Protein AF-0000000074055725 (afdb_homodimer)

Secondary structure (DSSP, 8-state):
-EEEEEE--SSSEEEE-HHHHHHHHHHHHHHH---SEEEEEE---SSEEEEEEE-S-HHHHHHHHHHHHHHS-SSSS---TTS-HHHHHHHHHH-SEEEEEEETTEE---TTEEEEEEESS-S-EEEEEEEEEEPP---------/-EEEEEE--SSSEEEE-HHHHHHHHHHHHHHH---SEEEEEE---SSEEEEEEE-S-HHHHHHHHHHHHHHS-SSSS---TTS-HHHHHHHHHH-SEEEEEEETTEE---TTEEEEEEESS-S-EEEEEEEEEE-----------

Solvent-accessible surface area (backbone atoms only — not comparable to full-atom values): 15472 Å² total; per-residue (Å²): 123,47,79,50,77,45,78,50,85,34,40,66,37,75,43,78,44,44,66,63,50,48,52,51,38,44,50,36,23,74,74,69,61,48,34,42,27,31,43,38,36,36,34,49,49,38,33,28,15,30,50,75,43,74,58,80,52,71,63,57,51,53,52,50,53,52,49,50,44,65,73,43,34,77,71,69,88,62,69,39,83,87,61,51,53,26,14,37,46,50,11,37,63,50,21,41,48,48,80,39,43,29,53,84,26,34,76,65,67,59,93,49,49,32,38,27,42,36,37,40,66,34,55,43,82,44,63,37,37,35,38,55,31,73,44,78,75,75,72,70,70,73,74,72,130,124,46,77,50,75,45,78,50,86,35,39,67,38,75,43,76,45,43,68,61,52,48,50,50,38,43,52,38,22,73,74,69,63,48,31,42,27,33,43,38,39,38,35,88,51,68,33,28,15,29,47,62,30,65,57,80,50,70,39,48,52,52,28,45,52,51,49,50,44,66,76,42,35,77,72,68,102,66,80,63,84,88,61,52,59,25,14,36,52,52,12,64,55,43,21,42,54,49,67,41,46,29,52,86,25,33,74,62,68,25,95,48,46,34,39,27,43,38,37,38,67,34,55,41,80,45,62,36,38,36,40,83,42,68,26,66,70,80,72,70,71,73,77,74,131

Nearest PDB structures (foldseek):
  1vmh-assembly1_A  TM=9.437E-01  e=1.991E-17  Clostridium acetobutylicum
  2cu5-assembly1_C  TM=9.572E-01  e=9.026E-16  Thermus thermophilus HB8
  1ve0-assembly1_A  TM=9.337E-01  e=2.502E-14  Sulfurisphaera tokodaii
  2p6c-assembly1_A  TM=8.824E-01  e=2.756E-13  Aquifex aeolicus VF5
  1vmj-assembly1_A  TM=8.597E-01  e=2.026E-13  Thermotoga maritima MSB8

Structure (mmCIF, N/CA/C/O backbone):
data_AF-0000000074055725-model_v1
#
loop_
_entity.id
_entity.type
_entity.pdbx_description
1 polymer 'Secondary thiamine-phosphate synthase enzyme'
#
loop_
_atom_site.group_PDB
_atom_site.id
_atom_site.type_symbol
_atom_site.label_atom_id
_atom_site.label_alt_id
_atom_site.label_comp_id
_atom_site.label_asym_id
_atom_site.label_entity_id
_atom_site.label_seq_id
_atom_site.pdbx_PDB_ins_code
_atom_site.Cartn_x
_atom_site.Cartn_y
_atom_site.Cartn_z
_atom_site.occupancy
_atom_site.B_iso_or_equiv
_atom_site.auth_seq_id
_atom_site.auth_comp_id
_atom_site.auth_asym_id
_atom_site.auth_atom_id
_atom_site.pdbx_PDB_model_num
ATOM 1 N N . MET A 1 1 ? -0.745 18.391 0.308 1 90.12 1 MET A N 1
ATOM 2 C CA . MET A 1 1 ? 0.073 17.203 0.073 1 90.12 1 MET A CA 1
ATOM 3 C C . MET A 1 1 ? 1.533 17.594 -0.149 1 90.12 1 MET A C 1
ATOM 5 O O . MET A 1 1 ? 1.825 18.594 -0.79 1 90.12 1 MET A O 1
ATOM 9 N N . TYR A 1 2 ? 2.471 16.875 0.403 1 94 2 TYR A N 1
ATOM 10 C CA . TYR A 1 2 ? 3.91 17.094 0.312 1 94 2 TYR A CA 1
ATOM 11 C C . TYR A 1 2 ? 4.59 15.969 -0.455 1 94 2 TYR A C 1
ATOM 13 O O . TYR A 1 2 ? 4.027 14.875 -0.594 1 94 2 TYR A O 1
ATOM 21 N N . LYS A 1 3 ? 5.773 16.344 -1.027 1 97.25 3 LYS A N 1
ATOM 22 C CA . LYS A 1 3 ? 6.5 15.367 -1.823 1 97.25 3 LYS A CA 1
ATOM 23 C C . LYS A 1 3 ? 7.973 15.32 -1.427 1 97.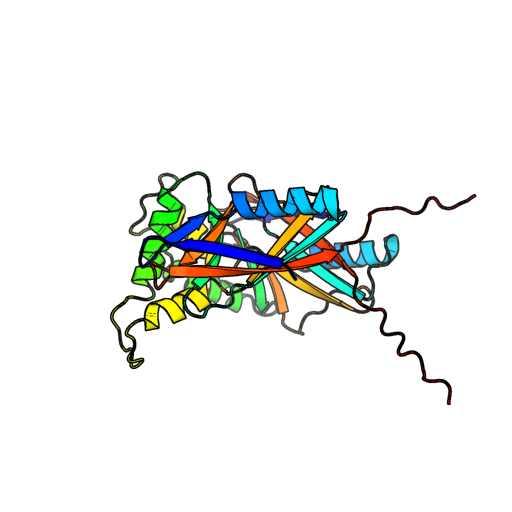25 3 LYS A C 1
ATOM 25 O O . LYS A 1 3 ? 8.602 16.359 -1.231 1 97.25 3 LYS A O 1
ATOM 30 N N . LEU A 1 4 ? 8.453 14.109 -1.236 1 98.12 4 LEU A N 1
ATOM 31 C CA . LEU A 1 4 ? 9.883 13.867 -1.072 1 98.12 4 LEU A CA 1
ATOM 32 C C . LEU A 1 4 ? 10.43 13.047 -2.23 1 98.12 4 LEU A C 1
ATOM 34 O O . LEU A 1 4 ? 9.711 12.234 -2.814 1 98.12 4 LEU A O 1
ATOM 38 N N . GLU A 1 5 ? 11.711 13.281 -2.557 1 98.5 5 GLU A N 1
ATOM 39 C CA . GLU A 1 5 ? 12.398 12.531 -3.607 1 98.5 5 GLU A CA 1
ATOM 40 C C . GLU A 1 5 ? 13.594 11.773 -3.049 1 98.5 5 GLU A C 1
ATOM 42 O O . GLU A 1 5 ? 14.32 12.281 -2.195 1 98.5 5 GLU A O 1
ATOM 47 N N . PHE A 1 6 ? 13.711 10.57 -3.609 1 98.25 6 PHE A N 1
ATOM 48 C CA . PHE A 1 6 ? 14.812 9.719 -3.182 1 98.25 6 PHE A CA 1
ATOM 49 C C . PHE A 1 6 ? 15.5 9.078 -4.383 1 98.25 6 PHE A C 1
ATOM 51 O O . PHE A 1 6 ? 14.852 8.789 -5.391 1 98.25 6 PHE A O 1
ATOM 58 N N . THR A 1 7 ? 16.766 8.859 -4.203 1 98.19 7 THR A N 1
ATOM 59 C CA . THR A 1 7 ? 17.516 8.055 -5.16 1 98.19 7 THR A CA 1
ATOM 60 C C . THR A 1 7 ? 17.875 6.699 -4.559 1 98.19 7 THR A C 1
ATOM 62 O O . THR A 1 7 ? 18.328 6.625 -3.414 1 98.19 7 THR A O 1
ATOM 65 N N . THR A 1 8 ? 17.578 5.652 -5.312 1 98.06 8 THR A N 1
ATOM 66 C CA . THR A 1 8 ? 18.031 4.324 -4.914 1 98.06 8 THR A CA 1
ATOM 67 C C . THR A 1 8 ? 19.234 3.896 -5.742 1 98.06 8 THR A C 1
ATOM 69 O O . THR A 1 8 ? 19.484 4.453 -6.812 1 98.06 8 THR A O 1
ATOM 72 N N . ASN A 1 9 ? 19.953 2.846 -5.199 1 97.69 9 ASN A N 1
ATOM 73 C CA . ASN A 1 9 ? 21.266 2.615 -5.773 1 97.69 9 ASN A CA 1
ATOM 74 C C . ASN A 1 9 ? 21.438 1.164 -6.211 1 97.69 9 ASN A C 1
ATOM 76 O O . ASN A 1 9 ? 22.484 0.796 -6.75 1 97.69 9 ASN A O 1
ATOM 80 N N . ALA A 1 10 ? 20.531 0.311 -5.996 1 97.69 10 ALA A N 1
ATOM 81 C CA . ALA A 1 10 ? 20.578 -1.104 -6.352 1 97.69 10 ALA A CA 1
ATOM 82 C C . ALA A 1 10 ? 19.219 -1.591 -6.852 1 97.69 10 ALA A C 1
ATOM 84 O O . ALA A 1 10 ? 18.203 -0.933 -6.637 1 97.69 10 ALA A O 1
ATOM 85 N N . ARG A 1 11 ? 19.266 -2.658 -7.566 1 97.38 11 ARG A N 1
ATOM 86 C CA . ARG A 1 11 ? 18.016 -3.217 -8.078 1 97.38 11 ARG A CA 1
ATOM 87 C C . ARG A 1 11 ? 17.016 -3.424 -6.949 1 97.38 11 ARG A C 1
ATOM 89 O O . ARG A 1 11 ? 15.859 -2.992 -7.051 1 97.38 11 ARG A O 1
ATOM 96 N N . CYS A 1 12 ? 17.516 -4.125 -5.922 1 98.06 12 CYS A N 1
ATOM 97 C CA . CYS A 1 12 ? 16.734 -4.273 -4.695 1 98.06 12 CYS A CA 1
ATOM 98 C C . CYS A 1 12 ? 17.422 -3.584 -3.527 1 98.06 12 CYS A C 1
ATOM 100 O O . CYS A 1 12 ? 18.609 -3.816 -3.275 1 98.06 12 CYS A O 1
ATOM 102 N N . GLU A 1 13 ? 16.656 -2.74 -2.865 1 98.12 13 GLU A N 1
ATOM 103 C CA . GLU A 1 13 ? 17.234 -1.941 -1.786 1 98.12 13 GLU A CA 1
ATOM 104 C C . GLU A 1 13 ? 16.172 -1.573 -0.75 1 98.12 13 GLU A C 1
ATOM 106 O O . GLU A 1 13 ? 15.031 -1.258 -1.104 1 98.12 13 GLU A O 1
ATOM 111 N N . MET A 1 14 ? 16.531 -1.655 0.516 1 98.25 14 MET A N 1
ATOM 112 C CA . MET A 1 14 ? 15.766 -1.016 1.585 1 98.25 14 MET A CA 1
ATOM 113 C C . MET A 1 14 ? 16.453 0.266 2.049 1 98.25 14 MET A C 1
ATOM 115 O O . MET A 1 14 ? 17.359 0.224 2.877 1 98.25 14 MET A O 1
ATOM 119 N N . ARG A 1 15 ? 15.945 1.328 1.521 1 98.19 15 ARG A N 1
ATOM 120 C CA . ARG A 1 15 ? 16.547 2.623 1.826 1 98.19 15 ARG A CA 1
ATOM 121 C C . ARG A 1 15 ? 15.906 3.244 3.064 1 98.19 15 ARG A C 1
ATOM 123 O O . ARG A 1 15 ? 14.703 3.508 3.082 1 98.19 15 ARG A O 1
ATOM 130 N N . ASP A 1 16 ? 16.719 3.535 4.031 1 98.31 16 ASP A N 1
ATOM 131 C CA . ASP A 1 16 ? 16.234 4.23 5.223 1 98.31 16 ASP A CA 1
ATOM 132 C C . ASP A 1 16 ? 15.898 5.684 4.906 1 98.31 16 ASP A C 1
ATOM 134 O O . ASP A 1 16 ? 16.781 6.465 4.539 1 98.31 16 ASP A O 1
ATOM 138 N N . ILE A 1 17 ? 14.656 5.996 5.086 1 98.56 17 ILE A N 1
ATOM 139 C CA . ILE A 1 17 ? 14.242 7.352 4.746 1 98.56 17 ILE A CA 1
ATOM 140 C C . ILE A 1 17 ? 13.805 8.086 6.012 1 98.56 17 ILE A C 1
ATOM 142 O O . ILE A 1 17 ? 13.18 9.148 5.938 1 98.56 17 ILE A O 1
ATOM 146 N N . THR A 1 18 ? 14.086 7.602 7.148 1 98.56 18 THR A N 1
ATOM 147 C CA . THR A 1 18 ? 13.688 8.141 8.445 1 98.56 18 THR A CA 1
ATOM 148 C C . THR A 1 18 ? 14.211 9.562 8.625 1 98.56 18 THR A C 1
ATOM 150 O O . THR A 1 18 ? 13.477 10.453 9.039 1 98.56 18 THR A O 1
ATOM 153 N N . PRO A 1 19 ? 15.477 9.766 8.289 1 98.25 19 PRO A N 1
ATOM 154 C CA . PRO A 1 19 ? 15.992 11.117 8.523 1 98.25 19 PRO A CA 1
ATOM 155 C C . PRO A 1 19 ? 15.25 12.18 7.727 1 98.25 19 PRO A C 1
ATOM 157 O O . PRO A 1 19 ? 14.961 13.258 8.25 1 98.25 19 PRO A O 1
ATOM 160 N N . GLU A 1 20 ? 14.969 11.891 6.469 1 98.5 20 GLU A N 1
ATOM 161 C CA . GLU A 1 20 ? 14.258 12.852 5.633 1 98.5 20 GLU A CA 1
ATOM 162 C C . GLU A 1 20 ? 12.852 13.109 6.168 1 98.5 20 GLU A C 1
ATOM 164 O O . GLU A 1 20 ? 12.375 14.25 6.148 1 98.5 20 GLU A O 1
ATOM 169 N N . LEU A 1 21 ? 12.203 12.062 6.656 1 98.62 21 LEU A N 1
ATOM 170 C CA . LEU A 1 21 ? 10.859 12.195 7.211 1 98.62 21 LEU A CA 1
ATOM 171 C C . LEU A 1 21 ? 10.875 13.031 8.484 1 98.62 21 LEU A C 1
ATOM 173 O O . LEU A 1 21 ? 10.023 13.906 8.672 1 98.62 21 LEU A O 1
ATOM 177 N N . ARG A 1 22 ? 11.812 12.781 9.312 1 98.38 22 ARG A N 1
ATOM 178 C CA . ARG A 1 22 ? 11.922 13.531 10.555 1 98.38 22 ARG A CA 1
ATOM 179 C C . ARG A 1 22 ? 12.227 15 10.281 1 98.38 22 ARG A C 1
ATOM 181 O O . ARG A 1 22 ? 11.703 15.891 10.961 1 98.3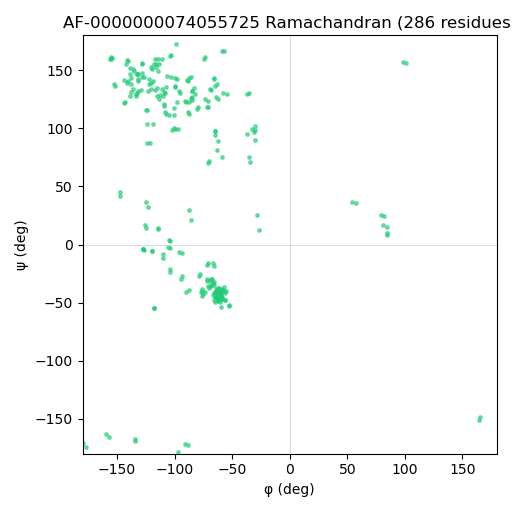8 22 ARG A O 1
ATOM 188 N N . ALA A 1 23 ? 13.102 15.211 9.328 1 98.31 23 ALA A N 1
ATOM 189 C CA . ALA A 1 23 ? 13.43 16.578 8.961 1 98.31 23 ALA A CA 1
ATOM 190 C C . ALA A 1 23 ? 12.195 17.328 8.477 1 98.31 23 ALA A C 1
ATOM 192 O O . ALA A 1 23 ? 11.953 18.469 8.883 1 98.31 23 ALA A O 1
ATOM 193 N N . LEU A 1 24 ? 11.445 16.688 7.645 1 97.81 24 LEU A N 1
ATOM 194 C CA . LEU A 1 24 ? 10.219 17.297 7.156 1 97.81 24 LEU A CA 1
ATOM 195 C C . LEU A 1 24 ? 9.242 17.562 8.305 1 97.81 24 LEU A C 1
ATOM 197 O O . LEU A 1 24 ? 8.68 18.656 8.406 1 97.81 24 LEU A O 1
ATOM 201 N N . ALA A 1 25 ? 9.07 16.594 9.133 1 96.81 25 ALA A N 1
ATOM 202 C CA . ALA A 1 25 ? 8.148 16.719 10.258 1 96.81 25 ALA A CA 1
ATOM 203 C C . ALA A 1 25 ? 8.547 17.875 11.172 1 96.81 25 ALA A C 1
ATOM 205 O O . ALA A 1 25 ? 7.695 18.656 11.586 1 96.81 25 ALA A O 1
ATOM 206 N N . GLY A 1 26 ? 9.789 17.953 11.461 1 97.31 26 GLY A N 1
ATOM 207 C CA . GLY A 1 26 ? 10.273 19.031 12.297 1 97.31 26 GLY A CA 1
ATOM 208 C C . GLY A 1 26 ? 10.023 20.406 11.703 1 97.31 26 GLY A C 1
ATOM 209 O O . GLY A 1 26 ? 9.578 21.328 12.398 1 97.31 26 GLY A O 1
ATOM 210 N N . ARG A 1 27 ? 10.336 20.516 10.461 1 97.69 27 ARG A N 1
ATOM 211 C CA . ARG A 1 27 ? 10.109 21.781 9.773 1 97.69 27 ARG A CA 1
ATOM 212 C C . ARG A 1 27 ? 8.633 22.156 9.789 1 97.69 27 ARG A C 1
ATOM 214 O O . ARG A 1 27 ? 8.289 23.312 10.062 1 97.69 27 ARG A O 1
ATOM 221 N N . MET A 1 28 ? 7.785 21.203 9.531 1 96.19 28 MET A N 1
ATOM 222 C CA . MET A 1 28 ? 6.352 21.469 9.453 1 96.19 28 MET A CA 1
ATOM 223 C C . MET A 1 28 ? 5.766 21.734 10.836 1 96.19 28 MET A C 1
ATOM 225 O O . MET A 1 28 ? 4.816 22.5 10.977 1 96.19 28 MET A O 1
ATOM 229 N N . ALA A 1 29 ? 6.355 21.094 11.82 1 95.44 29 ALA A N 1
ATOM 230 C CA . ALA A 1 29 ? 5.945 21.406 13.188 1 95.44 29 ALA A CA 1
ATOM 231 C C . ALA A 1 29 ? 6.172 22.875 13.5 1 95.44 29 ALA A C 1
ATOM 233 O O . ALA A 1 29 ? 5.316 23.531 14.109 1 95.44 29 ALA A O 1
ATOM 234 N N . ARG A 1 30 ? 7.254 23.359 13.078 1 96.38 30 ARG A N 1
ATOM 235 C CA . ARG A 1 30 ? 7.617 24.734 13.359 1 96.38 30 ARG A CA 1
ATOM 236 C C . ARG A 1 30 ? 6.828 25.703 12.477 1 96.38 30 ARG A C 1
ATOM 238 O O . ARG A 1 30 ? 6.328 26.719 12.961 1 96.38 30 ARG A O 1
ATOM 245 N N . GLU A 1 31 ? 6.668 25.312 11.242 1 95.69 31 GLU A N 1
ATOM 246 C CA . GLU A 1 31 ? 6.152 26.266 10.258 1 95.69 31 GLU A CA 1
ATOM 247 C C . GLU A 1 31 ? 4.633 26.156 10.133 1 95.69 31 GLU A C 1
ATOM 249 O O . GLU A 1 31 ? 3.965 27.141 9.797 1 95.69 31 GLU A O 1
ATOM 254 N N . ARG A 1 32 ? 4.137 24.984 10.422 1 93.94 32 ARG A N 1
ATOM 255 C CA . ARG A 1 32 ? 2.727 24.766 10.109 1 93.94 32 ARG A CA 1
ATOM 256 C C . ARG A 1 32 ? 1.972 24.25 11.328 1 93.94 32 ARG A C 1
ATOM 258 O O . ARG A 1 32 ? 0.772 23.969 11.25 1 93.94 32 ARG A O 1
ATOM 265 N N . GLY A 1 33 ? 2.621 24 12.414 1 93.12 33 GLY A N 1
ATOM 266 C CA . GLY A 1 33 ? 1.962 23.609 13.656 1 93.12 33 GLY A CA 1
ATOM 267 C C . GLY A 1 33 ? 1.563 22.141 13.68 1 93.12 33 GLY A C 1
ATOM 268 O O . GLY A 1 33 ? 0.583 21.766 14.328 1 93.12 33 GLY A O 1
ATOM 269 N N . TRP A 1 34 ? 2.303 21.25 12.867 1 94 34 TRP A N 1
ATOM 270 C CA . TRP A 1 34 ? 2.074 19.812 12.945 1 94 34 TRP A CA 1
ATOM 271 C C . TRP A 1 34 ? 2.467 19.266 14.312 1 94 34 TRP A C 1
ATOM 273 O O . TRP A 1 34 ? 3.627 18.922 14.539 1 94 34 TRP A O 1
ATOM 283 N N . ARG A 1 35 ? 1.467 19.094 15.227 1 93.62 35 ARG A N 1
ATOM 284 C CA . ARG A 1 35 ? 1.84 18.734 16.594 1 93.62 35 ARG A CA 1
ATOM 285 C C . ARG A 1 35 ? 1.264 17.375 16.969 1 93.62 35 ARG A C 1
ATOM 287 O O . ARG A 1 35 ? 1.981 16.5 17.469 1 93.62 35 ARG A O 1
ATOM 294 N N . GLN A 1 36 ? -0.09 17.219 16.812 1 95.25 36 GLN A N 1
ATOM 295 C CA . GLN A 1 36 ? -0.807 15.992 17.141 1 95.25 36 GLN A CA 1
ATOM 296 C C . GLN A 1 36 ? -1.596 15.484 15.938 1 95.25 36 GLN A C 1
ATOM 298 O O . GLN A 1 36 ? -2.498 16.156 15.445 1 95.25 36 GLN A O 1
ATOM 303 N N . GLY A 1 37 ? -1.218 14.32 15.453 1 96.25 37 GLY A N 1
ATOM 304 C CA . GLY A 1 37 ? -1.891 13.773 14.289 1 96.25 37 GLY A CA 1
ATOM 305 C C . GLY A 1 37 ? -1.118 12.641 13.633 1 96.25 37 GLY A C 1
ATOM 306 O O . GLY A 1 37 ? -0.486 11.836 14.32 1 96.25 37 GLY A O 1
ATOM 307 N N . ALA A 1 38 ? -1.334 12.547 12.383 1 97.06 38 ALA A N 1
ATOM 308 C CA . ALA A 1 38 ? -0.682 11.469 11.648 1 97.06 38 ALA A CA 1
ATOM 309 C C . ALA A 1 38 ? -0.143 11.961 10.305 1 97.06 38 ALA A C 1
ATOM 311 O O . ALA A 1 38 ? -0.692 12.898 9.719 1 97.06 38 ALA A O 1
ATOM 312 N N . LEU A 1 39 ? 0.944 11.414 10.016 1 96.81 39 LEU A N 1
ATOM 313 C CA . LEU A 1 39 ? 1.521 11.602 8.688 1 96.81 39 LEU A CA 1
ATOM 314 C C . LEU A 1 39 ? 1.248 10.398 7.797 1 96.81 39 LEU A C 1
ATOM 316 O O . LEU A 1 39 ? 1.778 9.312 8.039 1 96.81 39 LEU A O 1
ATOM 320 N N . ALA A 1 40 ? 0.407 10.57 6.758 1 97.69 40 ALA A N 1
ATOM 321 C CA . ALA A 1 40 ? 0.115 9.523 5.785 1 97.69 40 ALA A CA 1
ATOM 322 C C . ALA A 1 40 ? 1.129 9.539 4.645 1 97.69 40 ALA A C 1
ATOM 324 O O . ALA A 1 40 ? 1.327 10.562 3.992 1 97.69 40 ALA A O 1
ATOM 325 N N . LEU A 1 41 ? 1.772 8.422 4.48 1 98.25 41 LEU A N 1
ATOM 326 C CA . LEU A 1 41 ? 2.717 8.25 3.383 1 98.25 41 LEU A CA 1
ATOM 327 C C . LEU A 1 41 ? 2.104 7.406 2.268 1 98.25 41 LEU A C 1
ATOM 329 O O . LEU A 1 41 ? 1.388 6.441 2.537 1 98.25 41 LEU A O 1
ATOM 333 N N . PHE A 1 42 ? 2.441 7.738 1.009 1 98.56 42 PHE A N 1
ATOM 334 C CA . PHE A 1 42 ? 1.986 6.965 -0.141 1 98.56 42 PHE A CA 1
ATOM 335 C C . PHE A 1 42 ? 3.07 6.895 -1.21 1 98.56 42 PHE A C 1
ATOM 337 O O . PHE A 1 42 ? 3.555 7.926 -1.68 1 98.56 42 PHE A O 1
ATOM 344 N N . CYS A 1 43 ? 3.436 5.711 -1.549 1 98.5 43 CYS A N 1
ATOM 345 C CA . CYS A 1 43 ? 4.383 5.457 -2.629 1 98.5 43 CYS A CA 1
ATOM 346 C C . CYS A 1 43 ? 3.664 5.336 -3.967 1 98.5 43 CYS A C 1
ATOM 348 O O . CYS A 1 43 ? 2.955 4.359 -4.211 1 98.5 43 CYS A O 1
ATOM 350 N N . PRO A 1 44 ? 3.914 6.285 -4.863 1 98.25 44 PRO A N 1
ATOM 351 C CA . PRO A 1 44 ? 3.148 6.309 -6.113 1 98.25 44 PRO A CA 1
ATOM 352 C C . PRO A 1 44 ? 3.752 5.414 -7.195 1 98.25 44 PRO A C 1
ATOM 354 O O . PRO A 1 44 ? 3.525 5.641 -8.383 1 98.25 44 PRO A O 1
ATOM 357 N N . HIS A 1 45 ? 4.531 4.477 -6.852 1 98.38 45 HIS A N 1
ATOM 358 C CA . HIS A 1 45 ? 5.203 3.572 -7.777 1 98.38 45 HIS A CA 1
ATOM 359 C C . HIS A 1 45 ? 4.641 2.158 -7.672 1 98.38 45 HIS A C 1
ATOM 361 O O . HIS A 1 45 ? 4.051 1.796 -6.652 1 98.38 45 HIS A O 1
ATOM 367 N N . THR A 1 46 ? 4.844 1.342 -8.711 1 98.44 46 THR A N 1
ATOM 368 C CA . THR A 1 46 ? 4.297 -0.011 -8.711 1 98.44 46 THR A CA 1
ATOM 369 C C . THR A 1 46 ? 5.398 -1.039 -8.461 1 98.44 46 THR A C 1
ATOM 371 O O . THR A 1 46 ? 5.121 -2.236 -8.359 1 98.44 46 THR A O 1
ATOM 374 N N . THR A 1 47 ? 6.652 -0.59 -8.336 1 98.56 47 THR A N 1
ATOM 375 C CA . THR A 1 47 ? 7.754 -1.515 -8.086 1 98.56 47 THR A CA 1
ATOM 376 C C . THR A 1 47 ? 8.523 -1.115 -6.832 1 98.56 47 THR A C 1
ATOM 378 O O . THR A 1 47 ? 9.688 -1.497 -6.664 1 98.56 47 THR A O 1
ATOM 381 N N . CYS A 1 48 ? 7.91 -0.268 -6.105 1 98.12 48 CYS A N 1
ATOM 382 C CA . CYS A 1 48 ? 8.461 0.247 -4.855 1 98.12 48 CYS A CA 1
ATOM 383 C C . CYS A 1 48 ? 7.383 0.329 -3.781 1 98.12 48 CYS A C 1
ATOM 385 O O . CYS A 1 48 ? 6.25 0.728 -4.059 1 98.12 48 CYS A O 1
ATOM 387 N N . GLY A 1 49 ? 7.754 -0.077 -2.521 1 98.06 49 GLY A N 1
ATOM 388 C CA . GLY A 1 49 ? 6.82 -0.012 -1.409 1 98.06 49 GLY A CA 1
ATOM 389 C C . GLY A 1 49 ? 7.426 0.584 -0.153 1 98.06 49 GLY A C 1
ATOM 390 O O . GLY A 1 49 ? 8.461 1.248 -0.213 1 98.06 49 GLY A O 1
ATOM 391 N N . LEU A 1 50 ? 6.672 0.418 0.96 1 98.56 50 LEU A N 1
ATOM 392 C CA . LEU A 1 50 ? 7.082 0.99 2.238 1 98.56 50 LEU A CA 1
ATOM 393 C C . LEU A 1 50 ? 6.969 -0.042 3.355 1 98.56 50 LEU A C 1
ATOM 395 O O . LEU A 1 50 ? 6.059 -0.875 3.348 1 98.56 50 LEU A O 1
ATOM 399 N N . THR A 1 51 ? 7.898 0.077 4.336 1 98.25 51 THR A N 1
ATOM 400 C CA . THR A 1 51 ? 7.738 -0.729 5.539 1 98.25 51 THR A CA 1
ATOM 401 C C . THR A 1 51 ? 8.461 -0.091 6.719 1 98.25 51 THR A C 1
ATOM 403 O O . THR A 1 51 ? 9.242 0.847 6.543 1 98.25 51 THR A O 1
ATOM 406 N N . VAL A 1 52 ? 8.086 -0.45 7.906 1 98.06 52 VAL A N 1
ATOM 407 C CA . VAL A 1 52 ? 8.789 -0.138 9.148 1 98.06 52 VAL A CA 1
ATOM 408 C C . VAL A 1 52 ? 9.406 -1.41 9.727 1 98.06 52 VAL A C 1
ATOM 410 O O . VAL A 1 52 ? 8.742 -2.441 9.828 1 98.06 52 VAL A O 1
ATOM 413 N N . ASN A 1 53 ? 10.695 -1.309 10.008 1 97.75 53 ASN A N 1
ATOM 414 C CA . ASN A 1 53 ? 11.375 -2.471 10.57 1 97.75 53 ASN A CA 1
ATOM 415 C C . ASN A 1 53 ? 12.633 -2.066 11.336 1 97.75 53 ASN A C 1
ATOM 417 O O . ASN A 1 53 ? 12.812 -0.894 11.664 1 97.75 53 ASN A O 1
ATOM 421 N N . GLU A 1 54 ? 13.461 -3.027 11.633 1 95.88 54 GLU A N 1
ATOM 422 C CA . GLU A 1 54 ? 14.664 -2.873 12.438 1 95.88 54 GLU A CA 1
ATOM 423 C C . GLU A 1 54 ? 15.656 -1.918 11.781 1 95.88 54 GLU A C 1
ATOM 425 O O . GLU A 1 54 ? 16.047 -2.119 10.625 1 95.88 54 GLU A O 1
ATOM 430 N N . GLY A 1 55 ? 16.078 -0.863 12.539 1 94.38 55 GLY A N 1
ATOM 431 C CA . GLY A 1 55 ? 16.953 0.147 11.961 1 94.38 55 GLY A CA 1
ATOM 432 C C . GLY A 1 55 ? 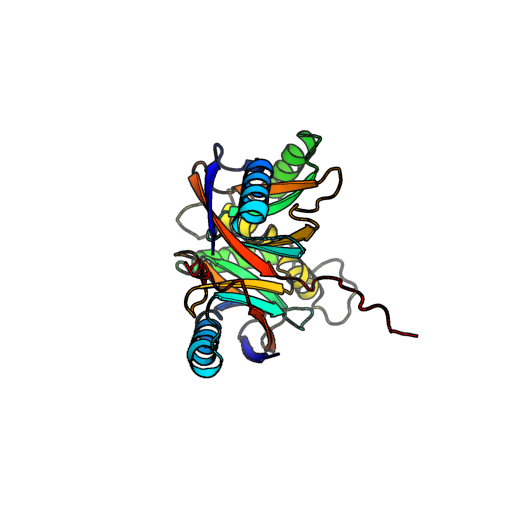18.359 0.102 12.516 1 94.38 55 GLY A C 1
ATOM 433 O O . GLY A 1 55 ? 19.266 0.739 11.977 1 94.38 55 GLY A O 1
ATOM 434 N N . ALA A 1 56 ? 18.578 -0.694 13.531 1 93.31 56 ALA A N 1
ATOM 435 C CA . ALA A 1 56 ? 19.844 -0.648 14.234 1 93.31 56 ALA A CA 1
ATOM 436 C C . ALA A 1 56 ? 20.859 -1.618 13.617 1 93.31 56 ALA A C 1
ATOM 438 O O . ALA A 1 56 ? 22.047 -1.311 13.516 1 93.31 56 ALA A O 1
ATOM 439 N N . ASP A 1 57 ? 20.469 -2.779 13.234 1 95.12 57 ASP A N 1
ATOM 440 C CA . ASP A 1 57 ? 21.328 -3.844 12.719 1 95.12 57 ASP A CA 1
ATOM 441 C C . ASP A 1 57 ? 21.141 -4.02 11.211 1 95.12 57 ASP A C 1
ATOM 443 O O . ASP A 1 57 ? 20.109 -4.52 10.766 1 95.12 57 ASP A O 1
ATOM 447 N N . PRO A 1 58 ? 22.094 -3.723 10.422 1 94.75 58 PRO A N 1
ATOM 448 C CA . PRO A 1 58 ? 21.953 -3.797 8.969 1 94.75 58 PRO A CA 1
ATOM 449 C C . PRO A 1 58 ? 21.766 -5.227 8.461 1 94.75 58 PRO A C 1
ATOM 451 O O . PRO A 1 58 ? 21.312 -5.434 7.332 1 94.75 58 PRO A O 1
ATOM 454 N N . ASP A 1 59 ? 22.062 -6.199 9.25 1 96.5 59 ASP A N 1
ATOM 455 C CA . ASP A 1 59 ? 21.891 -7.59 8.828 1 96.5 59 ASP A CA 1
ATOM 456 C C . ASP A 1 59 ? 20.422 -7.945 8.672 1 96.5 59 ASP A C 1
ATOM 458 O O . ASP A 1 59 ? 20.062 -8.805 7.863 1 96.5 59 ASP A O 1
ATOM 462 N N . VAL A 1 60 ? 19.578 -7.273 9.461 1 96.25 60 VAL A N 1
ATOM 463 C CA . VAL A 1 60 ? 18.141 -7.539 9.336 1 96.25 60 VAL A CA 1
ATOM 464 C C . VAL A 1 60 ? 17.672 -7.129 7.945 1 96.25 60 VAL A C 1
ATOM 466 O O . VAL A 1 60 ? 16.906 -7.863 7.301 1 96.25 60 VAL A O 1
ATOM 469 N N . ARG A 1 61 ? 18.156 -5.961 7.434 1 95.31 61 ARG A N 1
ATOM 470 C CA . ARG A 1 61 ? 17.812 -5.539 6.082 1 95.31 61 ARG A CA 1
ATOM 471 C C . ARG A 1 61 ? 18.312 -6.547 5.051 1 95.31 61 ARG A C 1
ATOM 473 O O . ARG A 1 61 ? 17.594 -6.895 4.113 1 95.31 61 ARG A O 1
ATOM 480 N N . ARG A 1 62 ? 19.516 -6.945 5.238 1 96.69 62 ARG A N 1
ATOM 481 C CA . ARG A 1 62 ? 20.094 -7.945 4.34 1 96.69 62 ARG A CA 1
ATOM 482 C C . ARG A 1 62 ? 19.234 -9.203 4.309 1 96.69 62 ARG A C 1
ATOM 484 O O . ARG A 1 62 ? 18.938 -9.734 3.232 1 96.69 62 ARG A O 1
ATOM 491 N N . ASP A 1 63 ? 18.859 -9.688 5.512 1 98.38 63 ASP A N 1
ATOM 492 C CA . ASP A 1 63 ? 18.062 -10.906 5.613 1 98.38 63 ASP A CA 1
ATOM 493 C C . ASP A 1 63 ? 16.688 -10.719 4.961 1 98.38 63 ASP A C 1
ATOM 495 O O . ASP A 1 63 ? 16.188 -11.633 4.297 1 98.38 63 ASP A O 1
ATOM 499 N N . MET A 1 64 ? 16.109 -9.562 5.133 1 97.38 64 MET A N 1
ATOM 500 C CA . MET A 1 64 ? 14.805 -9.273 4.527 1 97.38 64 MET A CA 1
ATOM 501 C C . MET A 1 64 ? 14.906 -9.266 3.006 1 97.38 64 MET A C 1
ATOM 503 O O . MET A 1 64 ? 14.062 -9.844 2.322 1 97.38 64 MET A O 1
ATOM 507 N N . LEU A 1 65 ? 15.922 -8.625 2.496 1 97.44 65 LEU A N 1
ATOM 508 C CA . LEU A 1 65 ? 16.125 -8.586 1.052 1 97.44 65 LEU A CA 1
ATOM 509 C C . LEU A 1 65 ? 16.312 -9.992 0.49 1 97.44 65 LEU A C 1
ATOM 511 O O . LEU A 1 65 ? 15.75 -10.328 -0.556 1 97.44 65 LEU A O 1
ATOM 515 N N . ALA A 1 66 ? 17.062 -10.82 1.214 1 97.38 66 ALA A N 1
ATOM 516 C CA . ALA A 1 66 ? 17.281 -12.195 0.787 1 97.38 66 ALA A CA 1
ATOM 517 C C . ALA A 1 66 ? 15.977 -12.977 0.768 1 97.38 66 ALA A C 1
ATOM 519 O O . ALA A 1 66 ? 15.703 -13.719 -0.177 1 97.38 66 ALA A O 1
ATOM 520 N N . PHE A 1 67 ? 15.234 -12.781 1.799 1 97.81 67 PHE A N 1
ATOM 521 C CA . PHE A 1 67 ? 13.961 -13.484 1.914 1 97.81 67 PHE A CA 1
ATOM 522 C C . PHE A 1 67 ? 13.039 -13.125 0.752 1 97.81 67 PHE A C 1
ATOM 524 O O . PHE A 1 67 ? 12.531 -14.016 0.066 1 97.81 67 PHE A O 1
ATOM 531 N N . PHE A 1 68 ? 12.859 -11.844 0.469 1 97.38 68 PHE A N 1
ATOM 532 C CA . PHE A 1 68 ? 11.906 -11.414 -0.553 1 97.38 68 PHE A CA 1
ATOM 533 C C . PHE A 1 68 ? 12.398 -11.805 -1.942 1 97.38 68 PHE A C 1
ATOM 535 O O . PHE A 1 68 ? 11.594 -12.109 -2.826 1 97.38 68 PHE A O 1
ATOM 542 N N . SER A 1 69 ? 13.719 -11.836 -2.135 1 96.5 69 SER A N 1
ATOM 543 C CA . SER A 1 69 ? 14.281 -12.273 -3.412 1 96.5 69 SER A CA 1
ATOM 544 C C . SER A 1 69 ? 14 -13.75 -3.664 1 96.5 69 SER A C 1
ATOM 546 O O . SER A 1 69 ? 13.812 -14.164 -4.809 1 96.5 69 SER A O 1
ATOM 548 N N . ARG A 1 70 ? 13.953 -14.508 -2.607 1 96.62 70 ARG A N 1
ATOM 549 C CA . ARG A 1 70 ? 13.625 -15.93 -2.73 1 96.62 70 ARG A CA 1
ATOM 550 C C . ARG A 1 70 ? 12.125 -16.125 -2.928 1 96.62 70 ARG A C 1
ATOM 552 O O . ARG A 1 70 ? 11.711 -16.984 -3.705 1 96.62 70 ARG A O 1
ATOM 559 N N . LEU A 1 71 ? 11.422 -15.391 -2.236 1 96.19 71 LEU A N 1
ATOM 560 C CA . LEU A 1 71 ? 9.969 -15.516 -2.275 1 96.19 71 LEU A CA 1
ATOM 561 C C . LEU A 1 71 ? 9.43 -15.156 -3.658 1 96.19 71 LEU A C 1
ATOM 563 O O . LEU A 1 71 ? 8.578 -15.867 -4.199 1 96.19 71 LEU A O 1
ATOM 567 N N . ALA A 1 72 ? 9.828 -14.016 -4.238 1 97.19 72 ALA A N 1
ATOM 568 C CA . ALA A 1 72 ? 9.508 -13.555 -5.586 1 97.19 72 ALA A CA 1
ATOM 569 C C . ALA A 1 72 ? 10.781 -13.328 -6.402 1 97.19 72 ALA A C 1
ATOM 571 O O . ALA A 1 72 ? 11.258 -12.203 -6.527 1 97.19 72 ALA A O 1
ATOM 572 N N . PRO A 1 73 ? 11.242 -14.352 -7.027 1 96.31 73 PRO A N 1
ATOM 573 C CA . PRO A 1 73 ? 12.492 -14.242 -7.773 1 96.31 73 PRO A CA 1
ATOM 574 C C . PRO A 1 73 ? 12.336 -13.469 -9.086 1 96.31 73 PRO A C 1
ATOM 576 O O . PRO A 1 73 ? 11.219 -13.32 -9.586 1 96.31 73 PRO A O 1
ATOM 579 N N . GLU A 1 74 ? 13.461 -12.984 -9.57 1 94.62 74 GLU A N 1
ATOM 580 C CA . GLU A 1 74 ? 13.469 -12.234 -10.82 1 94.62 74 GLU A CA 1
ATOM 581 C C . GLU A 1 74 ? 12.977 -13.102 -11.977 1 94.62 74 GLU A C 1
ATOM 583 O O . GLU A 1 74 ? 12.258 -12.625 -12.859 1 94.62 74 GLU A O 1
ATOM 588 N N . GLN A 1 75 ? 13.398 -14.336 -11.867 1 92.62 75 GLN A N 1
ATOM 589 C CA . GLN A 1 75 ? 12.93 -15.289 -12.867 1 92.62 75 GLN A CA 1
ATOM 590 C C . GLN A 1 75 ? 11.773 -16.125 -12.328 1 92.62 75 GLN A C 1
ATOM 592 O O . GLN A 1 75 ? 11.781 -16.531 -11.164 1 92.62 75 GLN A O 1
ATOM 597 N N . GLY A 1 76 ? 10.758 -16.312 -13.156 1 90.88 76 GLY A N 1
ATOM 598 C CA . GLY A 1 76 ? 9.594 -17.109 -12.781 1 90.88 76 GLY A CA 1
ATOM 599 C C . GLY A 1 76 ? 8.562 -17.203 -13.898 1 90.88 76 GLY A C 1
ATOM 600 O O . GLY A 1 76 ? 8.883 -16.969 -15.062 1 90.88 76 GLY A O 1
ATOM 601 N N . ASP A 1 77 ? 7.383 -17.766 -13.531 1 93.69 77 ASP A N 1
ATOM 602 C CA . ASP A 1 77 ? 6.25 -17.797 -14.453 1 93.69 77 ASP A CA 1
ATOM 603 C C . ASP A 1 77 ? 5.664 -16.391 -14.648 1 93.69 77 ASP A C 1
ATOM 605 O O . ASP A 1 77 ? 4.578 -16.094 -14.141 1 93.69 77 ASP A O 1
ATOM 609 N N . TYR A 1 78 ? 6.469 -15.562 -15.359 1 95.75 78 TYR A N 1
ATOM 610 C CA . TYR A 1 78 ? 6.113 -14.164 -15.586 1 95.75 78 TYR A CA 1
ATOM 611 C C . TYR A 1 78 ? 5.918 -13.883 -17.078 1 95.75 78 TYR A C 1
ATOM 613 O O . TYR A 1 78 ? 6.734 -14.297 -17.891 1 95.75 78 TYR A O 1
ATOM 621 N N . ARG A 1 79 ? 4.848 -13.219 -17.359 1 96.06 79 ARG A N 1
ATOM 622 C CA . ARG A 1 79 ? 4.527 -12.891 -18.75 1 96.06 79 ARG A CA 1
ATOM 623 C C . ARG A 1 79 ? 4.816 -11.43 -19.047 1 96.06 79 ARG A C 1
ATOM 625 O O . ARG A 1 79 ? 4.977 -11.039 -20.203 1 96.06 79 ARG A O 1
ATOM 632 N N . HIS A 1 80 ? 4.812 -10.578 -17.969 1 95.31 80 HIS A N 1
ATOM 633 C CA . HIS A 1 80 ? 5.055 -9.148 -18.156 1 95.31 80 HIS A CA 1
ATOM 634 C C . HIS A 1 80 ? 6.371 -8.906 -18.891 1 95.31 80 HIS A C 1
ATOM 636 O O . HIS A 1 80 ? 7.43 -9.336 -18.422 1 95.31 80 HIS A O 1
ATOM 642 N N . ALA A 1 81 ? 6.402 -8.109 -19.938 1 93.56 81 ALA A N 1
ATOM 643 C CA . ALA A 1 81 ? 7.488 -8.047 -20.906 1 93.56 81 ALA A CA 1
ATOM 644 C C . ALA A 1 81 ? 8.672 -7.258 -20.375 1 93.56 81 ALA A C 1
ATOM 646 O O . ALA A 1 81 ? 9.812 -7.453 -20.812 1 93.56 81 ALA A O 1
ATOM 647 N N . GLU A 1 82 ? 8.414 -6.355 -19.438 1 94.38 82 GLU A N 1
ATOM 648 C CA . GLU A 1 82 ? 9.484 -5.496 -18.938 1 94.38 82 GLU A CA 1
ATOM 649 C C . GLU A 1 82 ? 10.469 -6.277 -18.078 1 94.38 82 GLU A C 1
ATOM 651 O O . GLU A 1 82 ? 11.539 -5.777 -17.734 1 94.38 82 GLU A O 1
ATOM 656 N N . GLY A 1 83 ? 10.078 -7.484 -17.641 1 94.62 83 GLY A N 1
ATOM 657 C CA . GLY A 1 83 ? 10.992 -8.359 -16.906 1 94.62 83 GLY A CA 1
ATOM 658 C C . GLY A 1 83 ? 11.102 -8.008 -15.438 1 94.62 83 GLY A C 1
ATOM 659 O O . GLY A 1 83 ? 12.094 -8.359 -14.797 1 94.62 83 GLY A O 1
ATOM 660 N N . ASN A 1 84 ? 10.18 -7.246 -14.898 1 97.5 84 ASN A N 1
ATOM 661 C CA . ASN A 1 84 ? 10.266 -6.848 -13.5 1 97.5 84 ASN A CA 1
ATOM 662 C C . ASN A 1 84 ? 9 -7.23 -12.727 1 97.5 84 ASN A C 1
ATOM 664 O O . ASN A 1 84 ? 8.562 -6.496 -11.844 1 97.5 84 ASN A O 1
ATOM 668 N N . SER A 1 85 ? 8.398 -8.344 -13.023 1 98 85 SER A N 1
ATOM 669 C CA . SER A 1 85 ? 7.215 -8.836 -12.32 1 98 85 SER A CA 1
ATOM 670 C C . SER A 1 85 ? 7.496 -9.031 -10.836 1 98 85 SER A C 1
ATOM 672 O O . SER A 1 85 ? 6.629 -8.781 -9.992 1 98 85 SER A O 1
ATOM 674 N N . ASP A 1 86 ? 8.68 -9.508 -10.555 1 97.94 86 ASP A N 1
ATOM 675 C CA . ASP A 1 86 ? 9.055 -9.703 -9.164 1 97.94 86 ASP A CA 1
ATOM 676 C C . ASP A 1 86 ? 8.945 -8.406 -8.367 1 97.94 86 ASP A C 1
ATOM 678 O O . ASP A 1 86 ? 8.492 -8.398 -7.223 1 97.94 86 ASP A O 1
ATOM 682 N N . ALA A 1 87 ? 9.344 -7.328 -8.961 1 98.44 87 ALA A N 1
ATOM 683 C CA . ALA A 1 87 ? 9.305 -6.023 -8.297 1 98.44 87 ALA A CA 1
ATOM 684 C C . ALA A 1 87 ? 7.871 -5.598 -8.016 1 98.44 87 ALA A C 1
ATOM 686 O O . ALA A 1 87 ? 7.582 -5.031 -6.957 1 98.44 87 ALA A O 1
ATOM 687 N N . HIS A 1 88 ? 6.988 -5.82 -8.945 1 98.56 88 HIS A N 1
ATOM 688 C CA . HIS A 1 88 ? 5.574 -5.535 -8.734 1 98.56 88 HIS A CA 1
ATOM 689 C C . HIS A 1 88 ? 5.012 -6.348 -7.574 1 98.56 88 HIS A C 1
ATOM 691 O O . HIS A 1 88 ? 4.266 -5.82 -6.746 1 98.56 88 HIS A O 1
ATOM 697 N N . ILE A 1 89 ? 5.336 -7.605 -7.512 1 98.06 89 ILE A N 1
ATOM 698 C CA . ILE A 1 89 ? 4.883 -8.5 -6.453 1 98.06 89 ILE A CA 1
ATOM 699 C C . ILE A 1 89 ? 5.41 -8.008 -5.105 1 98.06 89 ILE A C 1
ATOM 701 O O . ILE A 1 89 ? 4.645 -7.867 -4.148 1 98.06 89 ILE A O 1
ATOM 705 N N . LYS A 1 90 ? 6.68 -7.695 -5.035 1 98.12 90 LYS A N 1
ATOM 706 C CA . LYS A 1 90 ? 7.285 -7.223 -3.795 1 98.12 90 LYS A CA 1
ATOM 707 C C . LYS A 1 90 ? 6.637 -5.922 -3.328 1 98.12 90 LYS A C 1
ATOM 709 O O . LYS A 1 90 ? 6.418 -5.723 -2.131 1 98.12 90 LYS A O 1
ATOM 714 N N . ALA A 1 91 ? 6.352 -5.051 -4.273 1 98.06 91 ALA A N 1
ATOM 715 C CA . ALA A 1 91 ? 5.711 -3.781 -3.938 1 98.06 91 ALA A CA 1
ATOM 716 C C . ALA A 1 91 ? 4.359 -4.008 -3.273 1 98.06 91 ALA A C 1
ATOM 718 O O . ALA A 1 91 ? 3.988 -3.289 -2.342 1 98.06 91 ALA A O 1
ATOM 719 N N . SER A 1 92 ? 3.619 -4.973 -3.744 1 97.12 92 SER A N 1
ATOM 720 C CA . SER A 1 92 ? 2.32 -5.277 -3.15 1 97.12 92 SER A CA 1
ATOM 721 C C . SER A 1 92 ? 2.479 -5.922 -1.777 1 97.12 92 SER A C 1
ATOM 723 O O . SER A 1 92 ? 1.663 -5.695 -0.882 1 97.12 92 SER A O 1
ATOM 725 N N . LEU A 1 93 ? 3.469 -6.727 -1.594 1 96.56 93 LEU A N 1
ATOM 726 C CA . LEU A 1 93 ? 3.703 -7.391 -0.315 1 96.56 93 LEU A CA 1
ATOM 727 C C . LEU A 1 93 ? 4.125 -6.383 0.749 1 96.56 93 LEU A C 1
ATOM 729 O O . LEU A 1 93 ? 3.754 -6.516 1.917 1 96.56 93 LEU A O 1
ATOM 733 N N . HIS A 1 94 ? 4.891 -5.375 0.384 1 96.38 94 HIS A N 1
ATOM 734 C CA . HIS A 1 94 ? 5.273 -4.316 1.312 1 96.38 94 HIS A CA 1
ATOM 735 C C . HIS A 1 94 ? 4.113 -3.352 1.553 1 96.38 94 HIS A C 1
ATOM 737 O O . HIS A 1 94 ? 3.846 -2.971 2.693 1 96.38 94 HIS A O 1
ATOM 743 N N . GLY A 1 95 ? 3.52 -3.047 0.385 1 95.19 95 GLY A N 1
ATOM 744 C CA . GLY A 1 95 ? 2.416 -2.1 0.434 1 95.19 95 GLY A CA 1
ATOM 745 C C . GLY A 1 95 ? 2.814 -0.698 0.012 1 95.19 95 GLY A C 1
ATOM 746 O O . GLY A 1 95 ? 3.967 -0.295 0.186 1 95.19 95 GLY A O 1
ATOM 747 N N . PRO A 1 96 ? 1.844 0.071 -0.424 1 95.94 96 PRO A N 1
ATOM 748 C CA . PRO A 1 96 ? 2.137 1.397 -0.971 1 95.94 96 PRO A CA 1
ATOM 749 C C . PRO A 1 96 ? 2.029 2.504 0.075 1 95.94 96 PRO A C 1
ATOM 751 O O . PRO A 1 96 ? 2.391 3.652 -0.196 1 95.94 96 PRO A O 1
ATOM 754 N N . SER A 1 97 ? 1.543 2.141 1.278 1 97.06 97 SER A N 1
ATOM 755 C CA . SER A 1 97 ? 1.233 3.236 2.189 1 97.06 97 SER A CA 1
ATOM 756 C C . SER A 1 97 ? 1.598 2.879 3.627 1 97.06 97 SER A C 1
ATOM 758 O O . SER A 1 97 ? 1.706 1.699 3.971 1 97.06 97 SER A O 1
ATOM 760 N N . LEU A 1 98 ? 1.833 3.947 4.418 1 96.56 98 LEU A N 1
ATOM 761 C CA . LEU A 1 98 ? 2.098 3.885 5.852 1 96.56 98 LEU A CA 1
ATOM 762 C C . LEU A 1 98 ? 1.481 5.078 6.57 1 96.56 98 LEU A C 1
ATOM 764 O O . LEU A 1 98 ? 1.429 6.18 6.023 1 96.56 98 LEU A O 1
ATOM 768 N N . LEU A 1 99 ? 0.997 4.793 7.68 1 96.69 99 LEU A N 1
ATOM 769 C CA . LEU A 1 99 ? 0.554 5.84 8.594 1 96.69 99 LEU A CA 1
ATOM 770 C C . LEU A 1 99 ? 1.492 5.949 9.789 1 96.69 99 LEU A C 1
ATOM 772 O O . LEU A 1 99 ? 1.661 4.988 10.547 1 96.69 99 LEU A O 1
ATOM 776 N N . LEU A 1 100 ? 2.057 7.148 9.93 1 97.69 100 LEU A N 1
ATOM 777 C CA . LEU A 1 100 ? 2.934 7.406 11.062 1 97.69 100 LEU A CA 1
ATOM 778 C C . LEU A 1 100 ? 2.287 8.383 12.039 1 97.69 100 LEU A C 1
ATOM 780 O O . LEU A 1 100 ? 1.755 9.414 11.633 1 97.69 100 LEU A O 1
ATOM 784 N N . LEU A 1 101 ? 2.385 8.023 13.25 1 97 101 LEU A N 1
ATOM 785 C CA . LEU A 1 101 ? 1.798 8.906 14.258 1 97 101 LEU A CA 1
ATOM 786 C C . LEU A 1 101 ? 2.797 9.977 14.688 1 97 101 LEU A C 1
ATOM 788 O O . LEU A 1 101 ? 4.004 9.727 14.719 1 97 101 LEU A O 1
ATOM 792 N N . MET A 1 102 ? 2.287 11.094 14.922 1 96.31 102 MET A N 1
ATOM 793 C CA . MET A 1 102 ? 3.092 12.203 15.422 1 96.31 102 MET A CA 1
ATOM 794 C C . MET A 1 102 ? 2.561 12.695 16.766 1 96.31 102 MET A C 1
ATOM 796 O O . MET A 1 102 ? 1.348 12.812 16.953 1 96.31 102 MET A O 1
ATOM 800 N N . GLU A 1 103 ? 3.482 12.977 17.609 1 96.44 103 GLU A N 1
ATOM 801 C CA . GLU A 1 103 ? 3.225 13.555 18.922 1 96.44 103 GLU A CA 1
ATOM 802 C C . GLU A 1 103 ? 4.246 14.641 19.266 1 96.44 103 GLU A C 1
ATOM 804 O O . GLU A 1 103 ? 5.449 14.445 19.078 1 96.44 103 GLU A O 1
ATOM 809 N N . ASP A 1 104 ? 3.686 15.789 19.641 1 95.44 104 ASP A N 1
ATOM 810 C CA . ASP A 1 104 ? 4.52 16.922 20.031 1 95.44 104 ASP A CA 1
ATOM 811 C C . ASP A 1 104 ? 5.48 17.312 18.922 1 95.44 104 ASP A C 1
ATOM 813 O O . ASP A 1 104 ? 6.66 17.562 19.156 1 95.44 104 ASP A O 1
ATOM 817 N N . GLY A 1 105 ? 5 17.188 17.719 1 96.19 105 GLY A N 1
ATOM 818 C CA . GLY A 1 105 ? 5.742 17.688 16.562 1 96.19 105 GLY A CA 1
ATOM 819 C C . GLY A 1 105 ? 6.773 16.688 16.062 1 96.19 105 GLY A C 1
ATOM 820 O O . GLY A 1 105 ? 7.582 17.031 15.188 1 96.19 105 GLY A O 1
ATOM 821 N N . GLU A 1 106 ? 6.691 15.492 16.609 1 97.88 106 GLU A N 1
ATOM 822 C CA . GLU A 1 106 ? 7.691 14.492 16.234 1 97.88 106 GLU A CA 1
ATOM 823 C C . GLU A 1 106 ? 7.035 13.195 15.789 1 97.88 106 GLU A C 1
ATOM 825 O O . GLU A 1 106 ? 6.027 12.773 16.359 1 97.88 106 GLU A O 1
ATOM 830 N N . ILE A 1 107 ? 7.664 12.586 14.805 1 98.12 107 ILE A N 1
ATOM 831 C CA . ILE A 1 107 ? 7.23 11.25 14.422 1 98.12 107 ILE A CA 1
ATOM 832 C C . ILE A 1 107 ? 7.57 10.258 15.531 1 98.12 107 ILE A C 1
ATOM 834 O O . ILE A 1 107 ? 8.688 10.258 16.047 1 98.12 107 ILE A O 1
ATOM 838 N N . ARG A 1 108 ? 6.617 9.414 15.867 1 97.81 108 ARG A N 1
ATOM 839 C CA . ARG A 1 108 ? 6.824 8.422 16.922 1 97.81 108 ARG A CA 1
ATOM 840 C C . ARG A 1 108 ? 7.129 7.051 16.328 1 97.81 108 ARG A C 1
ATOM 842 O O . ARG A 1 108 ? 6.312 6.492 15.594 1 97.81 108 ARG A O 1
ATOM 849 N N . LEU A 1 109 ? 8.32 6.617 16.656 1 97.69 109 LEU A N 1
ATOM 850 C CA . LEU A 1 109 ? 8.766 5.277 16.297 1 97.69 109 LEU A CA 1
ATOM 851 C C . LEU A 1 109 ? 9.297 4.531 17.516 1 97.69 109 LEU A C 1
ATOM 853 O O . LEU A 1 109 ? 9.828 5.152 18.438 1 97.69 109 LEU A O 1
ATOM 857 N N . GLY A 1 110 ? 9.078 3.221 17.453 1 96.69 110 GLY A N 1
ATOM 858 C CA . GLY A 1 110 ? 9.758 2.438 18.469 1 96.69 110 GLY A CA 1
ATOM 859 C C . GLY A 1 110 ? 11.266 2.604 18.438 1 96.69 110 GLY A C 1
ATOM 860 O O . GLY A 1 110 ? 11.82 3.064 17.438 1 96.69 110 GLY A O 1
ATOM 861 N N . THR A 1 111 ? 11.883 2.16 19.453 1 95.75 111 THR A N 1
ATOM 862 C CA . THR A 1 111 ? 13.312 2.365 19.656 1 95.75 111 THR A CA 1
ATOM 863 C C . THR A 1 111 ? 14.117 1.842 18.469 1 95.75 111 THR A C 1
ATOM 865 O O . THR A 1 111 ? 15.07 2.482 18.031 1 95.75 111 THR A O 1
ATOM 868 N N . TRP A 1 112 ? 13.758 0.708 17.938 1 95.81 112 TRP A N 1
ATOM 869 C CA . TRP A 1 112 ? 14.578 0.022 16.953 1 95.81 112 TRP A CA 1
ATOM 870 C C . TRP A 1 112 ? 14 0.189 15.547 1 95.81 112 TRP A C 1
ATOM 872 O O . TRP A 1 112 ? 14.5 -0.406 14.586 1 95.81 112 TRP A O 1
ATOM 882 N N . GLN A 1 113 ? 12.914 0.972 15.438 1 97.5 113 GLN A N 1
ATOM 883 C CA . GLN A 1 113 ? 12.203 1.047 14.164 1 97.5 113 GLN A CA 1
ATOM 884 C C . GLN A 1 113 ? 12.797 2.135 13.273 1 97.5 113 GLN A C 1
ATOM 886 O O . GLN A 1 113 ? 13.141 3.219 13.75 1 97.5 113 GLN A O 1
ATOM 891 N N . SER A 1 114 ? 12.883 1.827 11.992 1 98.31 114 SER A N 1
ATOM 892 C CA . SER A 1 114 ? 13.117 2.76 10.891 1 98.31 114 SER A CA 1
ATOM 893 C C . SER A 1 114 ? 12.078 2.594 9.789 1 98.31 114 SER A C 1
ATOM 895 O O . SER A 1 114 ? 11.445 1.544 9.68 1 98.31 114 SER A O 1
ATOM 897 N N . VAL A 1 115 ? 11.898 3.65 9.07 1 98.69 115 VAL A N 1
ATOM 898 C CA . VAL A 1 115 ? 11.016 3.623 7.91 1 98.69 115 VAL A CA 1
ATOM 899 C C . VAL A 1 115 ? 11.828 3.377 6.641 1 98.69 115 VAL A C 1
ATOM 901 O O . VAL A 1 115 ? 12.82 4.062 6.391 1 98.69 115 VAL A O 1
ATOM 904 N N . TYR A 1 116 ? 11.359 2.43 5.824 1 98.75 116 TYR A N 1
ATOM 905 C CA . TYR A 1 116 ? 12.141 2.039 4.656 1 98.75 116 TYR A CA 1
ATOM 906 C C . TYR A 1 116 ? 11.336 2.213 3.377 1 98.75 116 TYR A C 1
ATOM 908 O O . TYR A 1 116 ? 10.156 1.855 3.328 1 98.75 116 TYR A O 1
ATOM 916 N N . LEU A 1 117 ? 11.953 2.826 2.422 1 98.75 117 LEU A N 1
ATOM 917 C CA . LEU A 1 117 ? 11.562 2.674 1.024 1 98.75 117 LEU A CA 1
ATOM 918 C C . LEU A 1 117 ? 12.102 1.371 0.448 1 98.75 117 LEU A C 1
ATOM 920 O O . LEU A 1 117 ? 13.32 1.172 0.387 1 98.75 117 LEU A O 1
ATOM 924 N N . CYS A 1 118 ? 11.227 0.483 0.023 1 98.69 118 CYS A N 1
ATOM 925 C CA . CYS A 1 118 ? 11.609 -0.832 -0.479 1 98.69 118 CYS A CA 1
ATOM 926 C C . CYS A 1 118 ? 11.625 -0.849 -2.004 1 98.69 118 CYS A C 1
ATOM 928 O O . CYS A 1 118 ? 10.594 -1.084 -2.639 1 98.69 118 CYS A O 1
ATOM 930 N N . GLU A 1 119 ? 12.828 -0.722 -2.553 1 98.75 119 GLU A N 1
ATOM 931 C CA . GLU A 1 119 ? 13.062 -0.675 -3.994 1 98.75 119 GLU A CA 1
ATOM 932 C C . GLU A 1 119 ? 13.164 -2.08 -4.582 1 98.75 119 GLU A C 1
ATOM 934 O O . GLU A 1 119 ? 13.859 -2.938 -4.043 1 98.75 119 GLU A O 1
ATOM 939 N N . GLY A 1 120 ? 12.43 -2.32 -5.715 1 98.5 120 GLY A N 1
ATOM 940 C CA . GLY A 1 120 ? 12.484 -3.631 -6.344 1 98.5 120 GLY A CA 1
ATOM 941 C C . GLY A 1 120 ? 12.992 -3.586 -7.773 1 98.5 120 GLY A C 1
ATOM 942 O O . GLY A 1 120 ? 13.195 -4.629 -8.398 1 98.5 120 GLY A O 1
ATOM 943 N N . ASP A 1 121 ? 13.188 -2.371 -8.25 1 98.5 121 ASP A N 1
ATOM 944 C CA . ASP A 1 121 ? 13.523 -2.209 -9.664 1 98.5 121 ASP A CA 1
ATOM 945 C C . ASP A 1 121 ? 14.453 -1.017 -9.875 1 98.5 121 ASP A C 1
ATOM 947 O O . ASP A 1 121 ? 14.234 -0.202 -10.773 1 98.5 121 ASP A O 1
ATOM 951 N N . GLY A 1 122 ? 15.398 -0.928 -8.977 1 97.75 122 GLY A N 1
ATOM 952 C CA . GLY A 1 122 ? 16.344 0.177 -9.078 1 97.75 122 GLY A CA 1
ATOM 953 C C . GLY A 1 122 ? 17.547 -0.14 -9.945 1 97.75 122 GLY A C 1
ATOM 954 O O . GLY A 1 122 ? 17.578 -1.173 -10.617 1 97.75 122 GLY A O 1
ATOM 955 N N . PRO A 1 123 ? 18.422 0.736 -9.922 1 98.19 123 PRO A N 1
ATOM 956 C CA . PRO A 1 123 ? 18.406 2.082 -9.344 1 98.19 123 PRO A CA 1
ATOM 957 C C . PRO A 1 123 ? 17.422 3.014 -10.047 1 98.19 123 PRO A C 1
ATOM 959 O O . PRO A 1 123 ? 17.219 2.9 -11.258 1 98.19 123 PRO A O 1
ATOM 962 N N . ARG A 1 124 ? 16.75 3.883 -9.258 1 98.12 124 ARG A N 1
ATOM 963 C CA . ARG A 1 124 ? 15.781 4.824 -9.805 1 98.12 124 ARG A CA 1
ATOM 964 C C . ARG A 1 124 ? 15.641 6.047 -8.906 1 98.12 124 ARG A C 1
ATOM 966 O O . ARG A 1 124 ? 16.125 6.051 -7.77 1 98.12 124 ARG A O 1
ATOM 973 N N . ARG A 1 125 ? 15.117 7.074 -9.523 1 98.31 125 ARG A N 1
ATOM 974 C CA . ARG A 1 125 ? 14.57 8.18 -8.742 1 98.31 125 ARG A CA 1
ATOM 975 C C . ARG A 1 125 ? 13.117 7.902 -8.344 1 98.31 125 ARG A C 1
ATOM 977 O O . ARG A 1 125 ? 12.297 7.559 -9.195 1 98.31 125 ARG A O 1
ATOM 984 N N . ARG A 1 126 ? 12.891 7.996 -7.055 1 98.62 126 ARG A N 1
ATOM 985 C CA . ARG A 1 126 ? 11.562 7.699 -6.527 1 98.62 126 ARG A CA 1
ATOM 986 C C . ARG A 1 126 ? 10.969 8.906 -5.812 1 98.62 126 ARG A C 1
ATOM 988 O O . ARG A 1 126 ? 11.703 9.719 -5.246 1 98.62 126 ARG A O 1
ATOM 995 N N . SER A 1 127 ? 9.648 8.914 -5.867 1 98.38 127 SER A N 1
ATOM 996 C CA . SER A 1 127 ? 8.93 9.93 -5.113 1 98.38 127 SER A CA 1
ATOM 997 C C . SER A 1 127 ? 8.07 9.305 -4.016 1 98.38 127 SER A C 1
ATOM 999 O O . SER A 1 127 ? 7.73 8.125 -4.086 1 98.38 127 SER A O 1
ATOM 1001 N N . LEU A 1 128 ? 7.805 10.109 -3 1 98.5 128 LEU A N 1
ATOM 1002 C CA . LEU A 1 128 ? 6.906 9.781 -1.896 1 98.5 128 LEU A CA 1
ATOM 1003 C C . LEU A 1 128 ? 5.957 10.938 -1.609 1 98.5 128 LEU A C 1
ATOM 1005 O O . LEU A 1 128 ? 6.383 12.094 -1.521 1 98.5 128 LEU A O 1
ATOM 1009 N N . TRP A 1 129 ? 4.723 10.602 -1.546 1 98.25 129 TRP A N 1
ATOM 1010 C CA . TRP A 1 129 ? 3.729 11.617 -1.215 1 98.25 129 TRP A CA 1
ATOM 1011 C C . TRP A 1 129 ? 3.328 11.531 0.254 1 98.25 129 TRP A C 1
ATOM 1013 O O . TRP A 1 129 ? 3.244 10.438 0.817 1 98.25 129 TRP A O 1
ATOM 1023 N N . LEU A 1 130 ? 3.092 12.719 0.869 1 97.12 130 LEU A N 1
ATOM 1024 C CA . LEU A 1 130 ? 2.732 12.805 2.281 1 97.12 130 LEU A CA 1
ATOM 1025 C C . LEU A 1 130 ? 1.521 13.703 2.48 1 97.12 130 LEU A C 1
ATOM 1027 O O . LEU A 1 130 ? 1.41 14.75 1.839 1 97.12 130 LEU A O 1
ATOM 1031 N N . GLN A 1 131 ? 0.698 13.312 3.373 1 96.06 131 GLN A N 1
ATOM 1032 C CA . GLN A 1 131 ? -0.449 14.102 3.803 1 96.06 131 GLN A CA 1
ATOM 1033 C C . GLN A 1 131 ? -0.541 14.156 5.324 1 96.06 131 GLN A C 1
ATOM 1035 O O . GLN A 1 131 ? -0.435 13.125 5.996 1 96.06 131 GLN A O 1
ATOM 1040 N N . TRP A 1 132 ? -0.683 15.328 5.777 1 95.62 132 TRP A N 1
ATOM 1041 C CA . TRP A 1 132 ? -0.891 15.539 7.207 1 95.62 132 TRP A CA 1
ATOM 1042 C C . TRP A 1 132 ? -2.357 15.336 7.578 1 95.62 132 TRP A C 1
ATOM 1044 O O . TRP A 1 132 ? -3.248 15.914 6.949 1 95.62 132 TRP A O 1
ATOM 1054 N N . LEU A 1 133 ? -2.596 14.539 8.586 1 95.25 133 LEU A N 1
ATOM 1055 C CA . LEU A 1 133 ? -3.916 14.297 9.156 1 95.25 133 LEU A CA 1
ATOM 1056 C C . LEU A 1 133 ? -3.963 14.727 10.617 1 95.25 133 LEU A C 1
ATOM 1058 O O . LEU A 1 133 ? -3.463 14.008 11.492 1 95.25 133 LEU A O 1
ATOM 1062 N N . PRO A 1 134 ? -4.594 15.891 10.844 1 93.81 134 PRO A N 1
ATOM 1063 C CA . PRO A 1 134 ? -4.602 16.391 12.219 1 93.81 134 PRO A CA 1
ATOM 1064 C C . PRO A 1 134 ? -5.34 15.461 13.18 1 93.81 134 PRO A C 1
ATOM 1066 O O . PRO A 1 134 ? -6.352 14.859 12.805 1 93.81 134 PRO A O 1
ATOM 1069 N N . GLY A 1 135 ? -4.727 15.32 14.32 1 91.19 135 GLY A N 1
ATOM 1070 C CA . GLY A 1 135 ? -5.387 14.617 15.406 1 91.19 135 GLY A CA 1
ATOM 1071 C C . GLY A 1 135 ? -6.023 15.547 16.422 1 91.19 135 GLY A C 1
ATOM 1072 O O . GLY A 1 135 ? -6.008 16.766 16.25 1 91.19 135 GLY A O 1
ATOM 1073 N N . GLU A 1 136 ? -6.832 15.016 17.438 1 79.25 136 GLU A N 1
ATOM 1074 C CA . GLU A 1 136 ? -7.477 15.812 18.469 1 79.25 136 GLU A CA 1
ATOM 1075 C C . GLU A 1 136 ? -6.461 16.297 19.5 1 79.25 136 GLU A C 1
ATOM 1077 O O . GLU A 1 136 ? -5.516 15.57 19.828 1 79.25 136 GLU A O 1
ATOM 1082 N N . ASN A 1 137 ? -6.434 17.672 19.719 1 66.5 137 ASN A N 1
ATOM 1083 C CA . ASN A 1 137 ? -5.598 18.203 20.797 1 66.5 137 ASN A CA 1
ATOM 1084 C C . ASN A 1 137 ? -6.039 17.688 22.156 1 66.5 137 ASN A C 1
ATOM 1086 O O . ASN A 1 137 ? -7.223 17.406 22.375 1 66.5 137 ASN A O 1
ATOM 1090 N N . GLY A 1 138 ? -5.59 16.609 22.672 1 51.38 138 GLY A N 1
ATOM 1091 C CA . GLY A 1 138 ? -5.945 16.156 24 1 51.38 138 GLY A CA 1
ATOM 1092 C C . GLY A 1 138 ? -6.281 17.297 24.953 1 51.38 138 GLY A C 1
ATOM 1093 O O . GLY A 1 138 ? -5.746 17.359 26.062 1 51.38 138 GLY A O 1
ATOM 1094 N N . GLU A 1 139 ? -6.73 18.531 24.656 1 43.22 139 GLU A N 1
ATOM 1095 C CA . GLU A 1 139 ? -7.145 19.234 25.859 1 43.22 139 GLU A CA 1
ATOM 1096 C C . GLU A 1 139 ? -8.25 18.484 26.594 1 43.22 139 GLU A C 1
ATOM 1098 O O . GLU A 1 139 ? -9.312 18.219 26.016 1 43.22 139 GLU A O 1
ATOM 1103 N N . CYS A 1 140 ? -7.914 17.375 27.297 1 40.12 140 CYS A N 1
ATOM 1104 C CA . CYS A 1 140 ? -8.828 16.922 28.344 1 40.12 140 CYS A CA 1
ATOM 1105 C C . CYS A 1 140 ? -9.5 18.109 29.031 1 40.12 140 CYS A C 1
ATOM 1107 O O . CYS A 1 140 ? -8.828 18.922 29.672 1 40.12 140 CYS A O 1
ATOM 1109 N N . GLY A 1 141 ? -10.367 18.797 28.453 1 35.91 141 GLY A N 1
ATOM 1110 C CA . GLY A 1 141 ? -11.156 19.688 29.297 1 35.91 141 GLY A CA 1
ATOM 1111 C C . GLY A 1 141 ? -11.367 19.156 30.703 1 35.91 141 GLY A C 1
ATOM 1112 O O . GLY A 1 141 ? -11.734 18 30.875 1 35.91 141 GLY A O 1
ATOM 1113 N N . GLU A 1 142 ? -10.617 19.531 31.703 1 34.31 142 GLU A N 1
ATOM 1114 C CA . GLU A 1 142 ? -11 19.406 33.094 1 34.31 142 GLU A CA 1
ATOM 1115 C C . GLU A 1 142 ? -12.492 19.672 33.281 1 34.31 142 GLU A C 1
ATOM 1117 O O . GLU A 1 142 ? -13.016 20.688 32.812 1 34.31 142 GLU A O 1
ATOM 1122 N N . ALA A 1 143 ? -13.391 18.672 33.312 1 37.56 143 ALA A N 1
ATOM 1123 C CA . ALA A 1 143 ? -14.688 18.906 33.938 1 37.56 143 ALA A CA 1
ATOM 1124 C C . ALA A 1 143 ? -14.57 19.938 35.062 1 37.56 143 ALA A C 1
ATOM 1126 O O . ALA A 1 143 ? -13.711 19.812 35.938 1 37.56 143 ALA A O 1
ATOM 1127 N N . ARG A 1 144 ? -14.875 21.172 34.875 1 33.22 144 ARG A N 1
ATOM 1128 C CA . ARG A 1 144 ? -15.141 21.969 36.094 1 33.22 144 ARG A CA 1
ATOM 1129 C C . ARG A 1 144 ? -15.836 21.109 37.156 1 33.22 144 ARG A C 1
ATOM 1131 O O . ARG A 1 144 ? -16.688 20.281 36.844 1 33.22 144 ARG A O 1
ATOM 1138 N N . PRO A 1 145 ? -15.289 21.156 38.406 1 32.78 145 PRO A N 1
ATOM 1139 C CA . PRO A 1 145 ? -16.172 20.547 39.406 1 32.78 145 PRO A CA 1
ATOM 1140 C C . PRO A 1 145 ? -17.625 21 39.25 1 32.78 145 PRO A C 1
ATOM 1142 O O . PRO A 1 145 ? -17.891 22.094 38.719 1 32.78 145 PRO A O 1
ATOM 1145 N N . MET B 1 1 ? -19.453 7.34 7.105 1 92.88 1 MET B N 1
ATOM 1146 C CA . MET B 1 1 ? -18.891 6.176 6.43 1 92.88 1 MET B CA 1
ATOM 1147 C C . MET B 1 1 ? -19.672 5.859 5.156 1 92.88 1 MET B C 1
ATOM 1149 O O . MET B 1 1 ? -20.891 5.977 5.125 1 92.88 1 MET B O 1
ATOM 1153 N N . TYR B 1 2 ? -18.969 5.504 4.062 1 96.5 2 TYR B N 1
ATOM 1154 C CA . TYR B 1 2 ? -19.547 5.203 2.76 1 96.5 2 TYR B CA 1
ATOM 1155 C C . TYR B 1 2 ? -19.328 3.744 2.383 1 96.5 2 TYR B C 1
ATOM 1157 O O . TYR B 1 2 ? -18.469 3.076 2.963 1 96.5 2 TYR B O 1
ATOM 1165 N N . LYS B 1 3 ? -20.188 3.293 1.427 1 97.88 3 LYS B N 1
ATOM 1166 C CA . LYS B 1 3 ? -20.094 1.897 1.01 1 97.88 3 LYS B CA 1
ATOM 1167 C C . LYS B 1 3 ? -20.188 1.771 -0.508 1 97.88 3 LYS B C 1
ATOM 1169 O O . LYS B 1 3 ? -21.016 2.428 -1.144 1 97.88 3 LYS B O 1
ATOM 1174 N N . LEU B 1 4 ? -19.297 0.985 -1.073 1 98.31 4 LEU B N 1
ATOM 1175 C CA . LEU B 1 4 ? -19.375 0.585 -2.475 1 98.31 4 LEU B CA 1
ATOM 1176 C C . LEU B 1 4 ? -19.562 -0.923 -2.6 1 98.31 4 LEU B C 1
ATOM 1178 O O . LEU B 1 4 ? -19.109 -1.684 -1.743 1 98.31 4 LEU B O 1
ATOM 1182 N N . GLU B 1 5 ? -20.188 -1.338 -3.689 1 98.56 5 GLU B N 1
ATOM 1183 C CA . GLU B 1 5 ? -20.391 -2.754 -3.975 1 98.56 5 GLU B CA 1
ATOM 1184 C C . GLU B 1 5 ? -19.781 -3.145 -5.312 1 98.56 5 GLU B C 1
ATOM 1186 O O . GLU B 1 5 ? -19.844 -2.385 -6.281 1 98.56 5 GLU B O 1
ATOM 1191 N N . PHE B 1 6 ? -19.234 -4.34 -5.262 1 98.31 6 PHE B N 1
ATOM 1192 C CA . PHE B 1 6 ? -18.609 -4.859 -6.465 1 98.31 6 PHE B CA 1
ATOM 1193 C C . PHE B 1 6 ? -18.984 -6.316 -6.695 1 98.31 6 PHE B C 1
ATOM 1195 O O . PHE B 1 6 ? -19.219 -7.059 -5.738 1 98.31 6 PHE B O 1
ATOM 1202 N N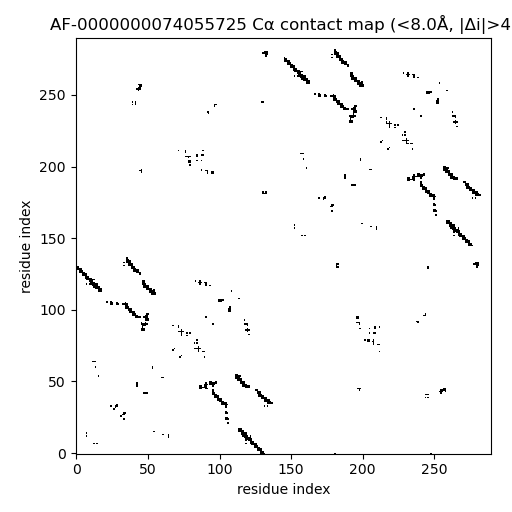 . THR B 1 7 ? -19 -6.668 -7.949 1 98.31 7 THR B N 1
ATOM 1203 C CA . THR B 1 7 ? -19.125 -8.07 -8.32 1 98.31 7 THR B CA 1
ATOM 1204 C C . THR B 1 7 ? -17.812 -8.594 -8.906 1 98.31 7 THR B C 1
ATOM 1206 O O . THR B 1 7 ? -17.188 -7.93 -9.734 1 98.31 7 THR B O 1
ATOM 1209 N N . THR B 1 8 ? -17.438 -9.734 -8.367 1 98.12 8 THR B N 1
ATOM 1210 C CA . THR B 1 8 ? -16.281 -10.422 -8.953 1 98.12 8 THR B CA 1
ATOM 1211 C C . THR B 1 8 ? -16.75 -11.609 -9.797 1 98.12 8 THR B C 1
ATOM 1213 O O . THR B 1 8 ? -17.875 -12.086 -9.656 1 98.12 8 THR B O 1
ATOM 1216 N N . ASN B 1 9 ? -15.789 -12.086 -10.711 1 98 9 ASN B N 1
ATOM 1217 C CA . ASN B 1 9 ? -16.266 -12.984 -11.75 1 98 9 ASN B CA 1
ATOM 1218 C C . ASN B 1 9 ? -15.461 -14.281 -11.789 1 98 9 ASN B C 1
ATOM 1220 O O . ASN B 1 9 ? -15.758 -15.18 -12.578 1 98 9 ASN B O 1
ATOM 1224 N N . ALA B 1 10 ? -14.445 -14.438 -11.039 1 97.94 10 ALA B N 1
ATOM 1225 C CA . ALA B 1 10 ? -13.586 -15.617 -10.984 1 97.94 10 ALA B CA 1
ATOM 1226 C C . ALA B 1 10 ? -13.172 -15.938 -9.555 1 97.94 10 ALA B C 1
ATOM 1228 O O . ALA B 1 10 ? -13.297 -15.086 -8.664 1 97.94 10 ALA B O 1
ATOM 1229 N N . ARG B 1 11 ? -12.797 -17.172 -9.328 1 97.44 11 ARG B N 1
ATOM 1230 C CA . ARG B 1 11 ? -12.359 -17.562 -7.996 1 97.44 11 ARG B CA 1
ATOM 1231 C C . ARG B 1 11 ? -11.273 -16.641 -7.469 1 97.44 11 ARG B C 1
ATOM 1233 O O . ARG B 1 11 ? -11.375 -16.125 -6.348 1 97.44 11 ARG B O 1
ATOM 1240 N N . CYS B 1 12 ? -10.242 -16.5 -8.297 1 98.06 12 CYS B N 1
ATOM 1241 C CA . CYS B 1 12 ? -9.203 -15.516 -8.023 1 98.06 12 CYS B CA 1
ATOM 1242 C C . CYS B 1 12 ? -9.203 -14.414 -9.07 1 98.06 12 CYS B C 1
ATOM 1244 O O . CYS B 1 12 ? -9.164 -14.688 -10.266 1 98.06 12 CYS B O 1
ATOM 1246 N N . GLU B 1 13 ? -9.305 -13.195 -8.57 1 98.25 13 GLU B N 1
ATOM 1247 C CA . GLU B 1 13 ? -9.422 -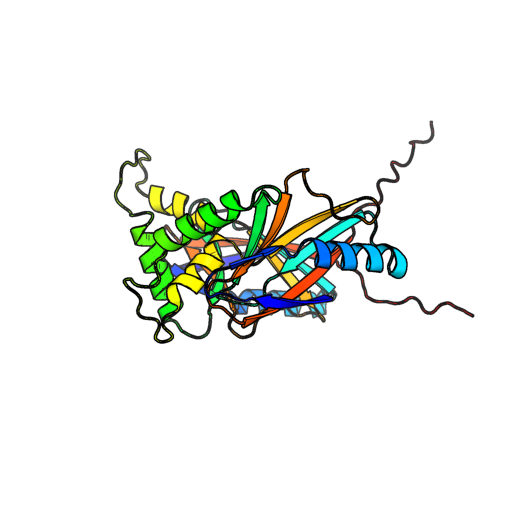12.055 -9.477 1 98.25 13 GLU B CA 1
ATOM 1248 C C . GLU B 1 13 ? -8.844 -10.789 -8.844 1 98.25 13 GLU B C 1
ATOM 1250 O O . GLU B 1 13 ? -9.023 -10.547 -7.648 1 98.25 13 GLU B O 1
ATOM 1255 N N . MET B 1 14 ? -8.094 -10.031 -9.609 1 98.38 14 MET B N 1
ATOM 1256 C CA . MET B 1 14 ? -7.777 -8.648 -9.266 1 98.38 14 MET B CA 1
ATOM 1257 C C . MET B 1 14 ? -8.664 -7.68 -10.039 1 98.38 14 MET B C 1
ATOM 1259 O O . MET B 1 14 ? -8.383 -7.348 -11.188 1 98.38 14 MET B O 1
ATOM 1263 N N . ARG B 1 15 ? -9.656 -7.219 -9.375 1 98.38 15 ARG B N 1
ATOM 1264 C CA . ARG B 1 15 ? -10.633 -6.336 -10.008 1 98.38 15 ARG B CA 1
ATOM 1265 C C . ARG B 1 15 ? -10.227 -4.871 -9.844 1 98.38 15 ARG B C 1
ATOM 1267 O O . ARG B 1 15 ? -10.133 -4.371 -8.727 1 98.38 15 ARG B O 1
ATOM 1274 N N . ASP B 1 16 ? -10.102 -4.215 -10.953 1 98.62 16 ASP B N 1
ATOM 1275 C CA . ASP B 1 16 ? -9.812 -2.785 -10.914 1 98.62 16 ASP B CA 1
ATOM 1276 C C . ASP B 1 16 ? -11.039 -1.99 -10.453 1 98.62 16 ASP B C 1
ATOM 1278 O O . ASP B 1 16 ? -12.07 -1.992 -11.1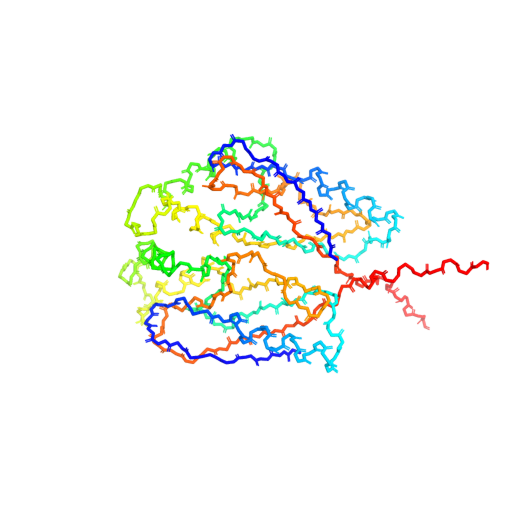25 1 98.62 16 ASP B O 1
ATOM 1282 N N . ILE B 1 17 ? -10.844 -1.321 -9.328 1 98.69 17 ILE B N 1
ATOM 1283 C CA . ILE B 1 17 ? -11.977 -0.587 -8.789 1 98.69 17 ILE B CA 1
ATOM 1284 C C . ILE B 1 17 ? -11.688 0.912 -8.82 1 98.69 17 ILE B C 1
ATOM 1286 O O . ILE B 1 17 ? -12.391 1.7 -8.18 1 98.69 17 ILE B O 1
ATOM 1290 N N . THR B 1 18 ? -10.711 1.35 -9.5 1 98.69 18 THR B N 1
ATOM 1291 C CA . THR B 1 18 ? -10.266 2.736 -9.586 1 98.69 18 THR B CA 1
ATOM 1292 C C . THR B 1 18 ? -11.383 3.635 -10.102 1 98.69 18 THR B C 1
ATOM 1294 O O . THR B 1 18 ? -11.641 4.703 -9.547 1 98.69 18 THR B O 1
ATOM 1297 N N . PRO B 1 19 ? -12.07 3.227 -11.172 1 98.5 19 PRO B N 1
ATOM 1298 C CA . PRO B 1 19 ? -13.102 4.121 -11.711 1 98.5 19 PRO B CA 1
ATOM 1299 C C . PRO B 1 19 ? -14.195 4.434 -10.695 1 98.5 19 PRO B C 1
ATOM 1301 O O . PRO B 1 19 ? -14.641 5.582 -10.594 1 98.5 19 PRO B O 1
ATOM 1304 N N . GLU B 1 20 ? -14.641 3.436 -9.977 1 98.5 20 GLU B N 1
ATOM 1305 C CA . GLU B 1 20 ? -15.695 3.641 -8.984 1 98.5 20 GLU B CA 1
ATOM 1306 C C . GLU B 1 20 ? -15.227 4.559 -7.859 1 98.5 20 GLU B C 1
ATOM 1308 O O . GLU B 1 20 ? -15.977 5.41 -7.387 1 98.5 20 GLU B O 1
ATOM 1313 N N . LEU B 1 21 ? -13.977 4.352 -7.43 1 98.62 21 LEU B N 1
ATOM 1314 C CA . LEU B 1 21 ? -13.406 5.188 -6.379 1 98.62 21 LEU B CA 1
ATOM 1315 C C . LEU B 1 21 ? -13.297 6.641 -6.836 1 98.62 21 LEU B C 1
ATOM 1317 O O . LEU B 1 21 ? -13.641 7.559 -6.086 1 98.62 21 LEU B O 1
ATOM 1321 N N . ARG B 1 22 ? -12.836 6.832 -8.023 1 98.56 22 ARG B N 1
ATOM 1322 C CA . ARG B 1 22 ? -12.703 8.18 -8.562 1 98.56 22 ARG B CA 1
ATOM 1323 C C . ARG B 1 22 ? -14.062 8.859 -8.711 1 98.56 22 ARG B C 1
ATOM 1325 O O . ARG B 1 22 ? -14.195 10.047 -8.438 1 98.56 22 ARG B O 1
ATOM 1332 N N . ALA B 1 23 ? -15.016 8.094 -9.164 1 98.44 23 ALA B N 1
ATOM 1333 C CA . ALA B 1 23 ? -16.375 8.633 -9.297 1 98.44 23 ALA B CA 1
ATOM 1334 C C . ALA B 1 23 ? -16.906 9.094 -7.949 1 98.44 23 ALA B C 1
ATOM 1336 O O . ALA B 1 23 ? -17.469 10.188 -7.84 1 98.44 23 ALA B O 1
ATOM 1337 N N . LEU B 1 24 ? -16.734 8.266 -6.957 1 98.06 24 LEU B N 1
ATOM 1338 C CA . LEU B 1 24 ? -17.203 8.633 -5.621 1 98.06 24 LEU B CA 1
ATOM 1339 C C . LEU B 1 24 ? -16.469 9.875 -5.125 1 98.06 24 LEU B C 1
ATOM 1341 O O . LEU B 1 24 ? -17.094 10.805 -4.609 1 98.06 24 LEU B O 1
ATOM 1345 N N . ALA B 1 25 ? -15.188 9.898 -5.27 1 97.31 25 ALA B N 1
ATOM 1346 C CA . ALA B 1 25 ? -14.383 11.031 -4.809 1 97.31 25 ALA B CA 1
ATOM 1347 C C . ALA B 1 25 ? -14.812 12.328 -5.484 1 97.31 25 ALA B C 1
ATOM 1349 O O . ALA B 1 25 ? -14.953 13.359 -4.824 1 97.31 25 ALA B O 1
ATOM 1350 N N . GLY B 1 26 ? -15 12.258 -6.766 1 97.75 26 GLY B N 1
ATOM 1351 C CA . GLY B 1 26 ? -15.438 13.438 -7.496 1 97.75 26 GLY B CA 1
ATOM 1352 C C . GLY B 1 26 ? -16.781 13.969 -7.02 1 97.75 26 GLY B C 1
ATOM 1353 O O . GLY B 1 26 ? -16.938 15.18 -6.84 1 97.75 26 GLY B O 1
ATOM 1354 N N . ARG B 1 27 ? -17.672 13.07 -6.836 1 98.06 27 ARG B N 1
ATOM 1355 C CA . ARG B 1 27 ? -19 13.461 -6.348 1 98.06 27 ARG B CA 1
ATOM 1356 C C . ARG B 1 27 ? -18.906 14.109 -4.969 1 98.06 27 ARG B C 1
ATOM 1358 O O . ARG B 1 27 ? -19.516 15.148 -4.723 1 98.06 27 ARG B O 1
ATOM 1365 N N . MET B 1 28 ? -18.141 13.516 -4.105 1 97.56 28 MET B N 1
ATOM 1366 C CA . MET B 1 28 ? -18.031 13.992 -2.732 1 97.56 28 MET B CA 1
ATOM 1367 C C . MET B 1 28 ? -17.25 15.305 -2.674 1 97.56 28 MET B C 1
ATOM 1369 O O . MET B 1 28 ? -17.516 16.156 -1.812 1 97.56 28 MET B O 1
ATOM 1373 N N . ALA B 1 29 ? -16.328 15.461 -3.637 1 96.88 29 ALA B N 1
ATOM 1374 C CA . ALA B 1 29 ? -15.648 16.75 -3.738 1 96.88 29 ALA B CA 1
ATOM 1375 C C . ALA B 1 29 ? -16.641 17.875 -4.027 1 96.88 29 ALA B C 1
ATOM 1377 O O . ALA B 1 29 ? -16.562 18.938 -3.422 1 96.88 29 ALA B O 1
ATOM 1378 N N . ARG B 1 30 ? -17.516 17.609 -4.867 1 97.31 30 ARG B N 1
ATOM 1379 C CA . ARG B 1 30 ? -18.484 18.625 -5.281 1 97.31 30 ARG B CA 1
ATOM 1380 C C . ARG B 1 30 ? -19.547 18.828 -4.203 1 97.31 30 ARG B C 1
ATOM 1382 O O . ARG B 1 30 ? -19.922 19.953 -3.895 1 97.31 30 ARG B O 1
ATOM 1389 N N . GLU B 1 31 ? -19.922 17.75 -3.594 1 97.62 31 GLU B N 1
ATOM 1390 C CA . GLU B 1 31 ? -21.109 17.781 -2.74 1 97.62 31 GLU B CA 1
ATOM 1391 C C . GLU B 1 31 ? -20.734 18.031 -1.283 1 97.62 31 GLU B C 1
ATOM 1393 O O . GLU B 1 31 ? -21.5 18.609 -0.523 1 97.62 31 GLU B O 1
ATOM 1398 N N . ARG B 1 32 ? -19.547 17.594 -0.9 1 96.19 32 ARG B N 1
ATOM 1399 C CA . ARG B 1 32 ? -19.219 17.609 0.522 1 96.19 32 ARG B CA 1
ATOM 1400 C C . ARG B 1 32 ? -17.906 18.328 0.777 1 96.19 32 ARG B C 1
ATOM 1402 O O . ARG B 1 32 ? -17.438 18.391 1.915 1 96.19 32 ARG B O 1
ATOM 1409 N N . GLY B 1 33 ? -17.188 18.766 -0.226 1 95.5 33 GLY B N 1
ATOM 1410 C CA . GLY B 1 33 ? -15.992 19.578 -0.065 1 95.5 33 GLY B CA 1
ATOM 1411 C C . GLY B 1 33 ? -14.758 18.75 0.253 1 95.5 33 GLY B C 1
ATOM 1412 O O . GLY B 1 33 ? -13.844 19.219 0.926 1 95.5 33 GLY B O 1
ATOM 1413 N N . TRP B 1 34 ? -14.781 17.422 -0.169 1 94.88 34 TRP B N 1
ATOM 1414 C CA . TRP B 1 34 ? -13.578 16.594 -0.027 1 94.88 34 TRP B CA 1
ATOM 1415 C C . TRP B 1 34 ? -12.453 17.125 -0.911 1 94.88 34 TRP B C 1
ATOM 1417 O O . TRP B 1 34 ? -12.375 16.781 -2.096 1 94.88 34 TRP B O 1
ATOM 1427 N N . ARG B 1 35 ? -11.547 17.906 -0.357 1 94.56 35 ARG B N 1
ATOM 1428 C CA . ARG B 1 35 ? -10.555 18.531 -1.221 1 94.56 35 ARG B CA 1
ATOM 1429 C C . ARG B 1 35 ? -9.141 18.062 -0.866 1 94.56 35 ARG B C 1
ATOM 1431 O O . ARG B 1 35 ? -8.375 17.656 -1.744 1 94.56 35 ARG B O 1
ATOM 1438 N N . GLN B 1 36 ? -8.773 18.234 0.431 1 95.19 36 GLN B N 1
ATOM 1439 C CA . GLN B 1 36 ? -7.445 17.875 0.925 1 95.19 36 GLN B CA 1
ATOM 1440 C C . GLN B 1 36 ? -7.539 16.906 2.1 1 95.19 36 GLN B C 1
ATOM 1442 O O . GLN B 1 36 ? -8.102 17.25 3.145 1 95.19 36 GLN B O 1
ATOM 1447 N N . GLY B 1 37 ? -7.051 15.727 1.908 1 96.25 37 GLY B N 1
ATOM 1448 C CA . GLY B 1 37 ? -7.125 14.719 2.957 1 96.25 37 GLY B CA 1
ATOM 1449 C C . GLY B 1 37 ? -6.836 13.32 2.461 1 96.25 37 GLY B C 1
ATOM 1450 O O . GLY B 1 37 ? -5.945 13.117 1.635 1 96.25 37 GLY B O 1
ATOM 1451 N N . ALA B 1 38 ? -7.484 12.383 3.102 1 97.25 38 ALA B N 1
ATOM 1452 C CA . ALA B 1 38 ? -7.27 10.984 2.746 1 97.25 38 ALA B CA 1
ATOM 1453 C C . ALA B 1 38 ? -8.586 10.211 2.748 1 97.25 38 ALA B C 1
ATOM 1455 O O . ALA B 1 38 ? -9.523 10.562 3.473 1 97.25 38 ALA B O 1
ATOM 1456 N N . LEU B 1 39 ? -8.602 9.289 1.874 1 97.38 39 LEU B N 1
ATOM 1457 C CA . LEU B 1 39 ? -9.695 8.328 1.831 1 97.38 39 LEU B CA 1
ATOM 1458 C C . LEU B 1 39 ? -9.258 6.98 2.387 1 97.38 39 LEU B C 1
ATOM 1460 O O . LEU B 1 39 ? -8.414 6.305 1.793 1 97.38 39 LEU B O 1
ATOM 1464 N N . ALA B 1 40 ? -9.789 6.605 3.533 1 97.81 40 ALA B N 1
ATOM 1465 C CA . ALA B 1 40 ? -9.523 5.301 4.137 1 97.81 40 ALA B CA 1
ATOM 1466 C C . ALA B 1 40 ? -10.461 4.238 3.584 1 97.81 40 ALA B C 1
ATOM 1468 O O . ALA B 1 40 ? -11.68 4.402 3.613 1 97.81 40 ALA B O 1
ATOM 1469 N N . LEU B 1 41 ? -9.875 3.195 3.061 1 98.31 41 LEU B N 1
ATOM 1470 C CA . LEU B 1 41 ? -10.625 2.051 2.557 1 98.31 41 LEU B CA 1
ATOM 1471 C C . LEU B 1 41 ? -10.5 0.86 3.502 1 98.31 41 LEU B C 1
ATOM 1473 O O . LEU B 1 41 ? -9.43 0.61 4.059 1 98.31 41 LEU B O 1
ATOM 1477 N N . PHE B 1 42 ? -11.625 0.093 3.586 1 98.25 42 PHE B N 1
ATOM 1478 C CA . PHE B 1 42 ? -11.602 -1.115 4.402 1 98.25 42 PHE B CA 1
ATOM 1479 C C . PHE B 1 42 ? -12.445 -2.213 3.766 1 98.25 42 PHE B C 1
ATOM 1481 O O . PHE B 1 42 ? -13.625 -2.006 3.473 1 98.25 42 PHE B O 1
ATOM 1488 N N . CYS B 1 43 ? -11.805 -3.334 3.494 1 98.19 43 CYS B N 1
ATOM 1489 C CA . CYS B 1 43 ? -12.469 -4.531 2.986 1 98.19 43 CYS B CA 1
ATOM 1490 C C . CYS B 1 43 ? -12.992 -5.391 4.129 1 98.19 43 CYS B C 1
ATOM 1492 O O . CYS B 1 43 ? -12.211 -6.02 4.848 1 98.19 43 CYS B O 1
ATOM 1494 N N . PRO B 1 44 ? -14.352 -5.508 4.273 1 98.06 44 PRO B N 1
ATOM 1495 C CA . PRO B 1 44 ? -14.898 -6.207 5.438 1 98.06 44 PRO B CA 1
ATOM 1496 C C . PRO B 1 44 ? -15.031 -7.711 5.211 1 98.06 44 PRO B C 1
ATOM 1498 O O . PRO B 1 44 ? -15.953 -8.336 5.746 1 98.06 44 PRO B O 1
ATOM 1501 N N . HIS B 1 45 ? -14.219 -8.258 4.422 1 98.12 45 HIS B N 1
ATOM 1502 C CA . HIS B 1 45 ? -14.258 -9.68 4.105 1 98.12 45 HIS B CA 1
ATOM 1503 C C . HIS B 1 45 ? -12.977 -10.375 4.555 1 98.12 45 HIS B C 1
ATOM 1505 O O . HIS B 1 45 ? -11.953 -9.727 4.773 1 98.12 45 HIS B O 1
ATOM 1511 N N . THR B 1 46 ? -13.078 -11.68 4.707 1 97.81 46 THR B N 1
ATOM 1512 C CA . THR B 1 46 ? -11.922 -12.43 5.188 1 97.81 46 THR B CA 1
ATOM 1513 C C . THR B 1 46 ? -11.258 -13.188 4.043 1 97.81 46 THR B C 1
ATOM 1515 O O . THR B 1 46 ? -10.211 -13.82 4.234 1 97.81 46 THR B O 1
ATOM 1518 N N . THR B 1 47 ? -11.781 -13.164 2.779 1 98.19 47 THR B N 1
ATOM 1519 C CA . THR B 1 47 ? -11.195 -13.859 1.639 1 98.19 47 THR B CA 1
ATOM 1520 C C . THR B 1 47 ? -10.945 -12.898 0.483 1 98.19 47 THR B C 1
ATOM 1522 O O . THR B 1 47 ? -10.828 -13.32 -0.669 1 98.19 47 THR B O 1
ATOM 1525 N N . CYS B 1 48 ? -10.953 -11.633 0.798 1 97.81 48 CYS B N 1
ATOM 1526 C CA . C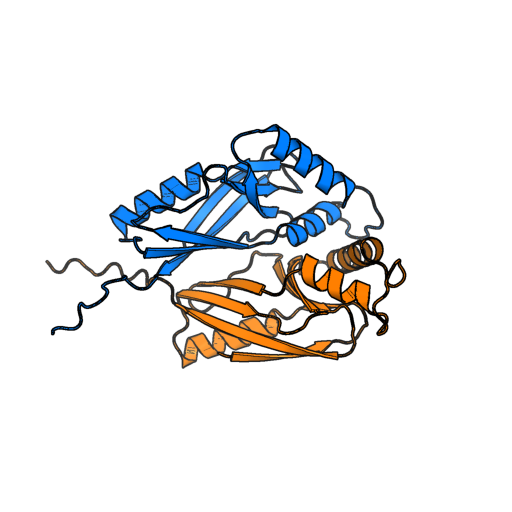YS B 1 48 ? -10.734 -10.547 -0.144 1 97.81 48 CYS B CA 1
ATOM 1527 C C . CYS B 1 48 ? -9.898 -9.438 0.489 1 97.81 48 CYS B C 1
ATOM 1529 O O . CYS B 1 48 ? -10.078 -9.117 1.664 1 97.81 48 CYS B O 1
ATOM 1531 N N . GLY B 1 49 ? -8.984 -8.922 -0.307 1 97.94 49 GLY B N 1
ATOM 1532 C CA . GLY B 1 49 ? -8.141 -7.832 0.169 1 97.94 49 GLY B CA 1
ATOM 1533 C C . GLY B 1 49 ? -8.008 -6.699 -0.83 1 97.94 49 GLY B C 1
ATOM 1534 O O . GLY B 1 49 ? -8.812 -6.59 -1.76 1 97.94 49 GLY B O 1
ATOM 1535 N N . LEU B 1 50 ? -7.059 -5.781 -0.53 1 98.56 50 LEU B N 1
ATOM 1536 C CA . LEU B 1 50 ? -6.836 -4.605 -1.36 1 98.56 50 LEU B CA 1
ATOM 1537 C C . LEU B 1 50 ? -5.355 -4.426 -1.673 1 98.56 50 LEU B C 1
ATOM 1539 O O . LEU B 1 50 ? -4.5 -4.723 -0.835 1 98.56 50 LEU B O 1
ATOM 1543 N N . THR B 1 51 ? -5.098 -3.898 -2.871 1 98.38 51 THR B N 1
ATOM 1544 C CA . THR B 1 51 ? -3.736 -3.479 -3.18 1 98.38 51 THR B CA 1
ATOM 1545 C C . THR B 1 51 ? -3.734 -2.402 -4.262 1 98.38 51 THR B C 1
ATOM 1547 O O . THR B 1 51 ? -4.77 -2.129 -4.875 1 98.38 51 THR B O 1
ATOM 1550 N N . VAL B 1 52 ? -2.615 -1.67 -4.359 1 98.56 52 VAL B N 1
ATOM 1551 C CA . VAL B 1 52 ? -2.322 -0.765 -5.465 1 98.56 52 VAL B CA 1
ATOM 1552 C C . VAL B 1 52 ? -1.148 -1.306 -6.277 1 98.56 52 VAL B C 1
ATOM 1554 O O . VAL B 1 52 ? -0.123 -1.695 -5.715 1 98.56 52 VAL B O 1
ATOM 1557 N N . ASN B 1 53 ? -1.354 -1.384 -7.547 1 98.19 53 ASN B N 1
ATOM 1558 C CA . ASN B 1 53 ? -0.279 -1.862 -8.414 1 98.19 53 ASN B CA 1
ATOM 1559 C C . ASN B 1 53 ? -0.49 -1.436 -9.859 1 98.19 53 ASN B C 1
ATOM 1561 O O . ASN B 1 53 ? -1.213 -0.474 -10.133 1 98.19 53 ASN B O 1
ATOM 1565 N N . GLU B 1 54 ? 0.204 -2.072 -10.742 1 96.81 54 GLU B N 1
ATOM 1566 C CA . GLU B 1 54 ? 0.261 -1.72 -12.156 1 96.81 54 GLU B CA 1
ATOM 1567 C C . GLU B 1 54 ? -1.106 -1.87 -12.82 1 96.81 54 GLU B C 1
ATOM 1569 O O . GLU B 1 54 ? -1.712 -2.943 -12.766 1 96.81 54 GLU B O 1
ATOM 1574 N N . GLY B 1 55 ? -1.494 -0.753 -13.461 1 96.06 55 GLY B N 1
ATOM 1575 C CA . GLY B 1 55 ? -2.82 -0.765 -14.055 1 96.06 55 GLY B CA 1
ATOM 1576 C C . GLY B 1 55 ? -2.791 -0.78 -15.578 1 96.06 55 GLY B C 1
ATOM 1577 O O . GLY B 1 55 ? -3.816 -1.013 -16.219 1 96.06 55 GLY B O 1
ATOM 1578 N N . ALA B 1 56 ? -1.684 -0.56 -16.188 1 95.06 56 ALA B N 1
ATOM 1579 C CA . ALA B 1 56 ? -1.604 -0.365 -17.625 1 95.06 56 ALA B CA 1
ATOM 1580 C C . ALA B 1 56 ? -1.447 -1.698 -18.359 1 95.06 56 ALA B C 1
ATOM 1582 O O . ALA B 1 56 ? -2.012 -1.896 -19.438 1 95.06 56 ALA B O 1
ATOM 1583 N N . ASP B 1 57 ? -0.682 -2.621 -17.828 1 96.19 57 ASP B N 1
ATOM 1584 C CA . ASP B 1 57 ? -0.378 -3.895 -18.469 1 96.19 57 ASP B CA 1
ATOM 1585 C C . ASP B 1 57 ? -1.081 -5.051 -17.766 1 96.19 57 ASP B C 1
ATOM 1587 O O . ASP B 1 57 ? -0.708 -5.422 -16.656 1 96.19 57 ASP B O 1
ATOM 1591 N N . PRO B 1 58 ? -2.002 -5.727 -18.375 1 96 58 PRO B N 1
ATOM 1592 C CA . PRO B 1 58 ? -2.76 -6.809 -17.734 1 96 58 PRO B CA 1
ATOM 1593 C C . PRO B 1 58 ? -1.888 -8.008 -17.391 1 96 58 PRO B C 1
ATOM 1595 O O . PRO B 1 58 ? -2.275 -8.844 -16.562 1 96 58 PRO B O 1
ATOM 1598 N N . ASP B 1 59 ? -0.732 -8.109 -18 1 97 59 ASP B N 1
ATOM 1599 C CA . ASP B 1 59 ? 0.158 -9.234 -17.719 1 97 59 ASP B CA 1
ATOM 1600 C C . ASP B 1 59 ? 0.692 -9.148 -16.281 1 97 59 ASP B C 1
ATOM 1602 O O . ASP B 1 59 ? 0.974 -10.172 -15.656 1 97 59 ASP B O 1
ATOM 1606 N N . VAL B 1 60 ? 0.83 -7.945 -15.734 1 97.12 60 VAL B N 1
ATOM 1607 C CA . VAL B 1 60 ? 1.28 -7.812 -14.352 1 97.12 60 VAL B CA 1
ATOM 1608 C C . VAL B 1 60 ? 0.247 -8.43 -13.414 1 97.12 60 VAL B C 1
ATOM 1610 O O . VAL B 1 60 ? 0.602 -9.156 -12.484 1 97.12 60 VAL B O 1
ATOM 1613 N N . ARG B 1 61 ? -1.038 -8.156 -13.688 1 96.69 61 ARG B N 1
ATOM 1614 C CA . ARG B 1 61 ? -2.094 -8.781 -12.891 1 96.69 61 ARG B CA 1
ATOM 1615 C C . ARG B 1 61 ? -2.037 -10.297 -12.992 1 96.69 61 ARG B C 1
ATOM 1617 O O . ARG B 1 61 ? -2.154 -11 -11.984 1 96.69 61 ARG B O 1
ATOM 1624 N N . ARG B 1 62 ? -1.896 -10.742 -14.219 1 97.12 62 ARG B N 1
ATOM 1625 C CA . ARG B 1 62 ? -1.781 -12.18 -14.422 1 97.12 62 ARG B CA 1
ATOM 1626 C C . ARG B 1 62 ? -0.623 -12.758 -13.617 1 97.12 62 ARG B C 1
ATOM 1628 O O . ARG B 1 62 ? -0.766 -13.805 -12.977 1 97.12 62 ARG B O 1
ATOM 1635 N N . ASP B 1 63 ? 0.49 -12.117 -13.703 1 97.94 63 ASP B N 1
ATOM 1636 C CA . ASP B 1 63 ? 1.683 -12.586 -13.008 1 97.94 63 ASP B CA 1
ATOM 1637 C C . ASP B 1 63 ? 1.469 -12.594 -11.492 1 97.94 63 ASP B C 1
ATOM 1639 O O . ASP B 1 63 ? 1.906 -13.516 -10.805 1 97.94 63 ASP B O 1
ATOM 1643 N N . MET B 1 64 ? 0.836 -11.617 -10.977 1 97.62 64 MET B N 1
ATOM 1644 C CA . MET B 1 64 ? 0.547 -11.523 -9.547 1 97.62 64 MET B CA 1
ATOM 1645 C C . MET B 1 64 ? -0.379 -12.656 -9.109 1 97.62 64 MET B C 1
ATOM 1647 O O . MET B 1 64 ? -0.144 -13.289 -8.078 1 97.62 64 MET B O 1
ATOM 1651 N N . LEU B 1 65 ? -1.388 -12.867 -9.891 1 97.44 65 LEU B N 1
ATOM 1652 C CA . LEU B 1 65 ? -2.316 -13.953 -9.57 1 97.44 65 LEU B CA 1
ATOM 1653 C C . LEU B 1 65 ? -1.601 -15.297 -9.562 1 97.44 65 LEU B C 1
ATOM 1655 O O . LEU B 1 65 ? -1.824 -16.109 -8.672 1 97.44 65 LEU B O 1
ATOM 1659 N N . ALA B 1 66 ? -0.76 -15.508 -10.547 1 97.06 66 ALA B N 1
ATOM 1660 C CA . ALA B 1 66 ? 0.007 -16.75 -10.609 1 97.06 66 ALA B CA 1
ATOM 1661 C C . ALA B 1 66 ? 0.909 -16.906 -9.391 1 97.06 66 ALA B C 1
ATOM 1663 O O . ALA B 1 66 ? 0.996 -17.984 -8.805 1 97.06 66 ALA B O 1
ATOM 1664 N N . PHE B 1 67 ? 1.55 -15.883 -9.016 1 97.06 67 PHE B N 1
ATOM 1665 C CA . PHE B 1 67 ? 2.445 -15.898 -7.863 1 97.06 67 PHE B CA 1
ATOM 1666 C C . PHE B 1 67 ? 1.692 -16.281 -6.594 1 97.06 67 PHE B C 1
ATOM 1668 O O . PHE B 1 67 ? 2.092 -17.203 -5.883 1 97.06 67 PHE B O 1
ATOM 1675 N N . PHE B 1 68 ? 0.604 -15.586 -6.285 1 97.38 68 PHE B N 1
ATOM 1676 C CA . PHE B 1 68 ? -0.121 -15.805 -5.039 1 97.38 68 PHE B CA 1
ATOM 1677 C C . PHE B 1 68 ? -0.757 -17.188 -5.023 1 97.38 68 PHE B C 1
ATOM 1679 O O . PHE B 1 68 ? -0.867 -17.812 -3.965 1 97.38 68 PHE B O 1
ATOM 1686 N N . SER B 1 69 ? -1.161 -17.656 -6.219 1 96.25 69 SER B N 1
ATOM 1687 C CA . SER B 1 69 ? -1.706 -19.016 -6.297 1 96.25 69 SER B CA 1
ATOM 1688 C C . SER B 1 69 ? -0.646 -20.062 -5.965 1 96.25 69 SER B C 1
ATOM 1690 O O . SER B 1 69 ? -0.956 -21.109 -5.387 1 96.25 69 SER B O 1
ATOM 1692 N N . ARG B 1 70 ? 0.552 -19.766 -6.363 1 95.88 70 ARG B N 1
ATOM 1693 C CA . ARG B 1 70 ? 1.653 -20.672 -6.047 1 95.88 70 ARG B CA 1
ATOM 1694 C C . ARG B 1 70 ? 2.035 -20.578 -4.574 1 95.88 70 ARG B C 1
ATOM 1696 O O . ARG B 1 70 ? 2.33 -21.578 -3.936 1 95.88 70 ARG B O 1
ATOM 1703 N N . LEU B 1 71 ? 2.051 -19.453 -4.066 1 95.56 71 LEU B N 1
ATOM 1704 C CA . LEU B 1 71 ? 2.439 -19.203 -2.684 1 95.56 71 LEU B CA 1
ATOM 1705 C C . LEU B 1 71 ? 1.443 -19.844 -1.718 1 95.56 71 LEU B C 1
ATOM 1707 O O . LEU B 1 71 ? 1.839 -20.438 -0.713 1 95.56 71 LEU B O 1
ATOM 1711 N N . ALA B 1 72 ? 0.167 -19.609 -1.979 1 96.88 72 ALA B N 1
ATOM 1712 C CA . ALA B 1 72 ? -0.937 -20.203 -1.225 1 96.88 72 ALA B CA 1
ATOM 1713 C C . ALA B 1 72 ? -1.885 -20.953 -2.145 1 96.88 72 ALA B C 1
ATOM 1715 O O . ALA B 1 72 ? -2.926 -20.438 -2.547 1 96.88 72 ALA B O 1
ATOM 1716 N N . PRO B 1 73 ? -1.53 -22.188 -2.35 1 96.38 73 PRO B N 1
ATOM 1717 C CA . PRO B 1 73 ? -2.359 -22.984 -3.262 1 96.38 73 PRO B CA 1
ATOM 1718 C C . PRO B 1 73 ? -3.695 -23.391 -2.643 1 96.38 73 PRO B C 1
ATOM 1720 O O . PRO B 1 73 ? -3.848 -23.359 -1.419 1 96.38 73 PRO B O 1
ATOM 1723 N N . GLU B 1 74 ? -4.613 -23.75 -3.531 1 94.75 74 GLU B N 1
ATOM 1724 C CA . GLU B 1 74 ? -5.938 -24.172 -3.088 1 94.75 74 GLU B CA 1
ATOM 1725 C C . GLU B 1 74 ? -5.855 -25.422 -2.227 1 94.75 74 GLU B C 1
ATOM 1727 O O . GLU B 1 74 ? -6.582 -25.547 -1.238 1 94.75 74 GLU B O 1
ATOM 1732 N N . GLN B 1 75 ? -4.984 -26.297 -2.639 1 93.62 75 GLN B N 1
ATOM 1733 C CA . GLN B 1 75 ? -4.75 -27.5 -1.861 1 93.62 75 GLN B CA 1
ATOM 1734 C C . GLN B 1 75 ? -3.492 -27.375 -1.006 1 93.62 75 GLN B C 1
ATOM 1736 O O . GLN B 1 75 ? -2.5 -26.781 -1.436 1 93.62 75 GLN B O 1
ATOM 1741 N N . GLY B 1 76 ? -3.607 -27.797 0.221 1 93.25 76 GLY B N 1
ATOM 1742 C CA . GLY B 1 76 ? -2.5 -27.766 1.162 1 93.25 76 GLY B CA 1
ATOM 1743 C C . GLY B 1 76 ? -2.838 -28.375 2.506 1 93.25 76 GLY B C 1
ATOM 1744 O O . GLY B 1 76 ? -3.832 -29.094 2.631 1 93.25 76 GLY B O 1
ATOM 1745 N N . ASP B 1 77 ? -1.934 -28.281 3.42 1 95.75 77 ASP B N 1
ATOM 1746 C CA . ASP B 1 77 ? -2.199 -28.703 4.793 1 95.75 77 ASP B CA 1
ATOM 1747 C C . ASP B 1 77 ? -3.17 -27.75 5.484 1 95.75 77 ASP B C 1
ATOM 1749 O O . ASP B 1 77 ? -2.766 -26.953 6.336 1 95.75 77 ASP B O 1
ATOM 1753 N N . TYR B 1 78 ? -4.375 -27.906 4.996 1 95.88 78 TYR B N 1
ATOM 1754 C CA . TYR B 1 78 ? -5.469 -27.062 5.477 1 95.88 78 TYR B CA 1
ATOM 1755 C C . TYR B 1 78 ? -6.52 -27.906 6.199 1 95.88 78 TYR B C 1
ATOM 1757 O O . TYR B 1 78 ? -6.918 -28.969 5.715 1 95.88 78 TYR B O 1
ATOM 1765 N N . ARG B 1 79 ? -6.926 -27.422 7.305 1 95.12 79 ARG B N 1
ATOM 1766 C CA . ARG B 1 79 ? -7.918 -28.156 8.086 1 95.12 79 ARG B CA 1
ATOM 1767 C C . ARG B 1 79 ? -9.297 -27.516 7.949 1 95.12 79 ARG B C 1
ATOM 1769 O O . ARG B 1 79 ? -10.312 -28.156 8.227 1 95.12 79 ARG B O 1
ATOM 1776 N N . HIS B 1 80 ? -9.25 -26.25 7.562 1 93.44 80 HIS B N 1
ATOM 1777 C CA . HIS B 1 80 ? -10.516 -25.516 7.473 1 93.44 80 HIS B CA 1
ATOM 1778 C C . HIS B 1 80 ? -11.477 -26.203 6.516 1 93.44 80 HIS B C 1
ATOM 1780 O O . HIS B 1 80 ? -11.156 -26.406 5.34 1 93.44 80 HIS B O 1
ATOM 1786 N N . ALA B 1 81 ? -12.711 -26.484 6.797 1 93.31 81 ALA B N 1
ATOM 1787 C CA . ALA B 1 81 ? -13.648 -27.406 6.145 1 93.31 81 ALA B CA 1
ATOM 1788 C C . ALA B 1 81 ? -14.227 -26.781 4.879 1 93.31 81 ALA B C 1
ATOM 1790 O O . ALA B 1 81 ? -14.586 -27.5 3.938 1 93.31 81 ALA B O 1
ATOM 1791 N N . GLU B 1 82 ? -14.305 -25.484 4.809 1 94.5 82 GLU B N 1
ATOM 1792 C CA . GLU B 1 82 ? -14.938 -24.828 3.666 1 94.5 82 GLU B CA 1
ATOM 1793 C C . GLU B 1 82 ? -14.078 -24.938 2.414 1 94.5 82 GLU B C 1
ATOM 1795 O O . GLU B 1 82 ? -14.547 -24.688 1.303 1 94.5 82 GLU B O 1
ATOM 1800 N N . GLY B 1 83 ? -12.797 -25.25 2.617 1 94.75 83 GLY B N 1
ATOM 1801 C CA . GLY B 1 83 ? -11.938 -25.516 1.474 1 94.75 83 GLY B CA 1
ATOM 1802 C C . GLY B 1 83 ? -11.359 -24.25 0.86 1 94.75 83 GLY B C 1
ATOM 1803 O O . GLY B 1 83 ? -10.945 -24.25 -0.301 1 94.75 83 GLY B O 1
ATOM 1804 N N . ASN B 1 84 ? -11.414 -23.141 1.553 1 96.69 84 ASN B N 1
ATOM 1805 C CA . ASN B 1 84 ? -10.93 -21.875 0.988 1 96.69 84 ASN B CA 1
ATOM 1806 C C . ASN B 1 84 ? -9.852 -21.25 1.864 1 96.69 84 ASN B C 1
ATOM 1808 O O . ASN B 1 84 ? -9.773 -20.016 1.969 1 96.69 84 ASN B O 1
ATOM 1812 N N . SER B 1 85 ? -9.031 -22.031 2.543 1 97.69 85 SER B N 1
ATOM 1813 C CA . SER B 1 85 ? -7.957 -21.547 3.395 1 97.69 85 SER B CA 1
ATOM 1814 C C . SER B 1 85 ? -6.988 -20.656 2.609 1 97.69 85 SER B C 1
ATOM 1816 O O . SER B 1 85 ? -6.465 -19.672 3.137 1 97.69 85 SER B O 1
ATOM 1818 N N . ASP B 1 86 ? -6.762 -21.016 1.392 1 97.62 86 ASP B N 1
ATOM 1819 C CA . ASP B 1 86 ? -5.871 -20.234 0.55 1 97.62 86 ASP B CA 1
ATOM 1820 C C . ASP B 1 86 ? -6.371 -18.797 0.411 1 97.62 86 ASP B C 1
ATOM 1822 O O . ASP B 1 86 ? -5.582 -17.844 0.427 1 97.62 86 ASP B O 1
ATOM 1826 N N . ALA B 1 87 ? -7.617 -18.625 0.29 1 97.88 87 ALA B N 1
ATOM 1827 C CA . ALA B 1 87 ? -8.211 -17.297 0.13 1 97.88 87 ALA B CA 1
ATOM 1828 C C . ALA B 1 87 ? -8 -16.453 1.378 1 97.88 87 ALA B C 1
ATOM 1830 O O . ALA B 1 87 ? -7.73 -15.25 1.28 1 97.88 87 ALA B O 1
ATOM 1831 N N . HIS B 1 88 ? -8.156 -17.047 2.531 1 98.19 88 HIS B N 1
ATOM 1832 C CA . HIS B 1 88 ? -7.895 -16.359 3.787 1 98.19 88 HIS B CA 1
ATOM 1833 C C . HIS B 1 88 ? -6.445 -15.898 3.877 1 98.19 88 HIS B C 1
ATOM 1835 O O . HIS B 1 88 ? -6.168 -14.773 4.309 1 98.19 88 HIS B O 1
ATOM 1841 N N . ILE B 1 89 ? -5.562 -16.766 3.484 1 97.31 89 ILE B N 1
ATOM 1842 C CA . ILE B 1 89 ? -4.141 -16.453 3.49 1 97.31 89 ILE B CA 1
ATOM 1843 C C . ILE B 1 89 ? -3.871 -15.281 2.537 1 97.31 89 ILE B C 1
ATOM 1845 O O . ILE B 1 89 ? -3.234 -14.297 2.916 1 97.31 89 ILE B O 1
ATOM 1849 N N . LYS B 1 90 ? -4.395 -15.352 1.333 1 97.75 90 LYS B N 1
ATOM 1850 C CA . LYS B 1 90 ? -4.18 -14.312 0.327 1 97.75 90 LYS B CA 1
ATOM 1851 C C . LYS B 1 90 ? -4.746 -12.977 0.788 1 97.75 90 LYS B C 1
ATOM 1853 O O . LYS B 1 90 ? -4.137 -11.93 0.561 1 97.75 90 LYS B O 1
ATOM 1858 N N . ALA B 1 91 ? -5.855 -13.031 1.441 1 97 91 ALA B N 1
ATOM 1859 C CA . ALA B 1 91 ? -6.461 -11.805 1.956 1 97 91 ALA B CA 1
ATOM 1860 C C . ALA B 1 91 ? -5.535 -11.109 2.955 1 97 91 ALA B C 1
ATOM 1862 O O . ALA B 1 91 ? -5.434 -9.883 2.973 1 97 91 ALA B O 1
ATOM 1863 N N . SER B 1 92 ? -4.891 -11.859 3.807 1 95.94 92 SER B N 1
ATOM 1864 C CA . SER B 1 92 ? -3.969 -11.297 4.789 1 95.94 92 SER B CA 1
ATOM 1865 C C . SER B 1 92 ? -2.725 -10.727 4.121 1 95.94 92 SER B C 1
ATOM 1867 O O . SER B 1 92 ? -2.166 -9.727 4.578 1 95.94 92 SER B O 1
ATOM 1869 N N . LEU B 1 93 ? -2.291 -11.367 3.061 1 95.88 93 LEU B N 1
ATOM 1870 C CA . LEU B 1 93 ? -1.095 -10.922 2.355 1 95.88 93 LEU B CA 1
ATOM 1871 C C . LEU B 1 93 ? -1.355 -9.609 1.62 1 95.88 93 LEU B C 1
ATOM 1873 O O . LEU B 1 93 ? -0.477 -8.75 1.549 1 95.88 93 LEU B O 1
ATOM 1877 N N . HIS B 1 94 ? -2.486 -9.398 1.064 1 96.31 94 HIS B N 1
ATOM 1878 C CA . HIS B 1 94 ? -2.852 -8.148 0.409 1 96.31 94 HIS B CA 1
ATOM 1879 C C . HIS B 1 94 ? -3.164 -7.062 1.432 1 96.31 94 HIS B C 1
ATOM 1881 O O . HIS B 1 94 ? -2.727 -5.918 1.283 1 96.31 94 HIS B O 1
ATOM 1887 N N . GLY B 1 95 ? -3.918 -7.543 2.465 1 94.44 95 GLY B N 1
ATOM 1888 C CA . GLY B 1 95 ? -4.359 -6.617 3.498 1 94.44 95 GLY B CA 1
ATOM 1889 C C . GLY B 1 95 ? -5.781 -6.133 3.297 1 94.44 95 GLY B C 1
ATOM 1890 O O . GLY B 1 95 ? -6.262 -6.051 2.164 1 94.44 95 GLY B O 1
ATOM 1891 N N . PRO B 1 96 ? -6.398 -5.699 4.391 1 95.88 96 PRO B N 1
ATOM 1892 C CA . PRO B 1 96 ? -7.812 -5.324 4.316 1 95.88 96 PRO B CA 1
ATOM 1893 C C . PRO B 1 96 ? -8.016 -3.824 4.121 1 95.88 96 PRO B C 1
ATOM 1895 O O . PRO B 1 96 ? -9.148 -3.371 3.934 1 95.88 96 PRO B O 1
ATOM 1898 N N . SER B 1 97 ? -6.867 -3.096 4.191 1 97.06 97 SER B N 1
ATOM 1899 C CA . SER B 1 97 ? -7.086 -1.652 4.199 1 97.06 97 SER B CA 1
ATOM 1900 C C . SER B 1 97 ? -6.066 -0.937 3.318 1 97.06 97 SER B C 1
ATOM 1902 O O . SER B 1 97 ? -4.988 -1.468 3.051 1 97.06 97 SER B O 1
ATOM 1904 N N . LEU B 1 98 ? -6.496 0.202 2.812 1 97.31 98 LEU B N 1
ATOM 1905 C CA . LEU B 1 98 ? -5.664 1.132 2.057 1 97.31 98 LEU B CA 1
ATOM 1906 C C . LEU B 1 98 ? -6 2.576 2.414 1 97.31 98 LEU B C 1
ATOM 1908 O O . LEU B 1 98 ? -7.16 2.904 2.668 1 97.31 98 LEU B O 1
ATOM 1912 N N . LEU B 1 99 ? -4.992 3.365 2.498 1 96.94 99 LEU B N 1
ATOM 1913 C CA . LEU B 1 99 ? -5.16 4.809 2.617 1 96.94 99 LEU B CA 1
ATOM 1914 C C . LEU B 1 99 ? -4.738 5.512 1.33 1 96.94 99 LEU B C 1
ATOM 1916 O O . LEU B 1 99 ? -3.574 5.441 0.932 1 96.94 99 LEU B O 1
ATOM 1920 N N . LEU B 1 100 ? -5.664 6.195 0.718 1 98.06 100 LEU B N 1
ATOM 1921 C CA . LEU B 1 100 ? -5.395 6.941 -0.507 1 98.06 100 LEU B CA 1
ATOM 1922 C C . LEU B 1 100 ? -5.391 8.445 -0.242 1 98.06 100 LEU B C 1
ATOM 1924 O O . LEU B 1 100 ? -6.262 8.953 0.465 1 98.06 100 LEU B O 1
ATOM 1928 N N . LEU B 1 101 ? -4.434 9.094 -0.792 1 97.69 101 LEU B N 1
ATOM 1929 C CA . LEU B 1 101 ? -4.375 10.539 -0.605 1 97.69 101 LEU B CA 1
ATOM 1930 C C . LEU B 1 101 ? -5.23 11.25 -1.646 1 97.69 101 LEU B C 1
ATOM 1932 O O . LEU B 1 101 ? -5.344 10.797 -2.785 1 97.69 101 LEU B O 1
ATOM 1936 N N . MET B 1 102 ? -5.812 12.305 -1.195 1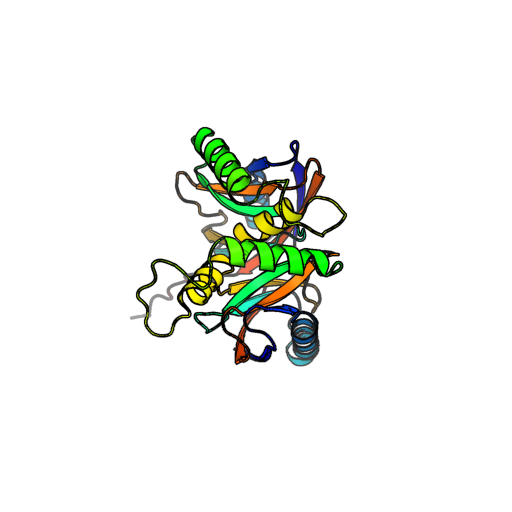 96.56 102 MET B N 1
ATOM 1937 C CA . MET B 1 102 ? -6.586 13.156 -2.092 1 96.56 102 MET B CA 1
ATOM 1938 C C . MET B 1 102 ? -6.043 14.578 -2.088 1 96.56 102 MET B C 1
ATOM 1940 O O . MET B 1 102 ? -5.711 15.117 -1.03 1 96.56 102 MET B O 1
ATOM 1944 N N . GLU B 1 103 ? -5.988 15.109 -3.25 1 96.38 103 GLU B N 1
ATOM 1945 C CA . GLU B 1 103 ? -5.574 16.5 -3.48 1 96.38 103 GLU B CA 1
ATOM 1946 C C . GLU B 1 103 ? -6.465 17.172 -4.516 1 96.38 103 GLU B C 1
ATOM 1948 O O . GLU B 1 103 ? -6.734 16.609 -5.578 1 96.38 103 GLU B O 1
ATOM 1953 N N . ASP B 1 104 ? -6.945 18.391 -4.148 1 95.75 104 ASP B N 1
ATOM 1954 C CA . ASP B 1 104 ? -7.789 19.188 -5.035 1 95.75 104 ASP B CA 1
ATOM 1955 C C . ASP B 1 104 ? -9 18.391 -5.504 1 95.75 104 ASP B C 1
ATOM 1957 O O . ASP B 1 104 ? -9.359 18.422 -6.68 1 95.75 104 ASP B O 1
ATOM 1961 N N . GLY B 1 105 ? -9.523 17.562 -4.602 1 96.44 105 GLY B N 1
ATOM 1962 C CA . GLY B 1 105 ? -10.773 16.859 -4.848 1 96.44 105 GLY B CA 1
ATOM 1963 C C . GLY B 1 105 ? -10.586 15.57 -5.637 1 96.44 105 GLY B C 1
ATOM 1964 O O . GLY B 1 105 ? -11.562 14.945 -6.055 1 96.44 105 GLY B O 1
ATOM 1965 N N . GLU B 1 106 ? -9.297 15.188 -5.824 1 97.94 106 GLU B N 1
ATOM 1966 C CA . GLU B 1 106 ? -9.023 14.008 -6.637 1 97.94 106 GLU B CA 1
ATOM 1967 C C . GLU B 1 106 ? -8.141 13.016 -5.883 1 97.94 106 GLU B C 1
ATOM 1969 O O . GLU B 1 106 ? -7.223 13.414 -5.164 1 97.94 106 GLU B O 1
ATOM 1974 N N . ILE B 1 107 ? -8.43 11.766 -6.125 1 98.06 107 ILE B N 1
ATOM 1975 C CA . ILE B 1 107 ? -7.531 10.727 -5.621 1 98.06 107 ILE B CA 1
ATOM 1976 C C . ILE B 1 107 ? -6.199 10.789 -6.359 1 98.06 107 ILE B C 1
ATOM 1978 O O . ILE B 1 107 ? -6.168 10.867 -7.59 1 98.06 107 ILE B O 1
ATOM 1982 N N . ARG B 1 108 ? -5.156 10.734 -5.551 1 97.88 108 ARG B N 1
ATOM 1983 C CA . ARG B 1 108 ? -3.83 10.766 -6.156 1 97.88 108 ARG B CA 1
ATOM 1984 C C . ARG B 1 108 ? -3.258 9.359 -6.281 1 97.88 108 ARG B C 1
ATOM 1986 O O . ARG B 1 108 ? -3.131 8.641 -5.281 1 97.88 108 ARG B O 1
ATOM 1993 N N . LEU B 1 109 ? -2.939 9.008 -7.504 1 98 109 LEU B N 1
ATOM 1994 C CA . LEU B 1 109 ? -2.254 7.766 -7.836 1 98 109 LEU B CA 1
ATOM 1995 C C . LEU B 1 109 ? -1.099 8.023 -8.797 1 98 109 LEU B C 1
ATOM 1997 O O . LEU B 1 109 ? -1.152 8.945 -9.609 1 98 109 LEU B O 1
ATOM 2001 N N . GLY B 1 110 ? -0.038 7.195 -8.617 1 97.19 110 GLY B N 1
ATOM 2002 C CA . GLY B 1 110 ? 0.998 7.242 -9.633 1 97.19 110 GLY B CA 1
ATOM 2003 C C . GLY B 1 110 ? 0.477 6.949 -11.031 1 97.19 110 GLY B C 1
ATOM 2004 O O . GLY B 1 110 ? -0.616 6.398 -11.188 1 97.19 110 GLY B O 1
ATOM 2005 N N . THR B 1 111 ? 1.317 7.25 -11.984 1 96.12 111 THR B N 1
ATOM 2006 C CA . THR B 1 111 ? 0.941 7.18 -13.391 1 96.12 111 THR B CA 1
ATOM 2007 C C . THR B 1 111 ? 0.417 5.793 -13.742 1 96.12 111 THR B C 1
ATOM 2009 O O . THR B 1 111 ? -0.571 5.664 -14.469 1 96.12 111 THR B O 1
ATOM 2012 N N . TRP B 1 112 ? 1.041 4.73 -13.195 1 95.81 112 TRP B N 1
ATOM 2013 C CA . TRP B 1 112 ? 0.76 3.373 -13.648 1 95.81 112 TRP B CA 1
ATOM 2014 C C . TRP B 1 112 ? -0.101 2.627 -12.633 1 95.81 112 TRP B C 1
ATOM 2016 O O . TRP B 1 112 ? -0.351 1.43 -12.781 1 95.81 112 TRP B O 1
ATOM 2026 N N . GLN B 1 113 ? -0.49 3.352 -11.609 1 98.31 113 GLN B N 1
ATOM 2027 C CA . GLN B 1 113 ? -1.125 2.668 -10.484 1 98.31 113 GLN B CA 1
ATOM 2028 C C . GLN B 1 113 ? -2.635 2.57 -10.688 1 98.31 113 GLN B C 1
ATOM 2030 O O . GLN B 1 113 ? -3.266 3.514 -11.164 1 98.31 113 GLN B O 1
ATOM 2035 N N . SER B 1 114 ? -3.176 1.452 -10.305 1 98.62 114 SER B N 1
ATOM 2036 C CA . SER B 1 114 ? -4.598 1.206 -10.094 1 98.62 114 SER B CA 1
ATOM 2037 C C . SER B 1 114 ? -4.852 0.588 -8.719 1 98.62 114 SER B C 1
ATOM 2039 O O . SER B 1 114 ? -3.949 -0.001 -8.125 1 98.62 114 SER B O 1
ATOM 2041 N N . VAL B 1 115 ? -6.051 0.781 -8.25 1 98.81 115 VAL B N 1
ATOM 2042 C CA . VAL B 1 115 ? -6.496 0.155 -7.012 1 98.81 115 VAL B CA 1
ATOM 2043 C C . VAL B 1 115 ? -7.25 -1.135 -7.32 1 98.81 115 VAL B C 1
ATOM 2045 O O . VAL B 1 115 ? -8.172 -1.14 -8.141 1 98.81 115 VAL B O 1
ATOM 2048 N N . TYR B 1 116 ? -6.863 -2.213 -6.641 1 98.81 116 TYR B N 1
ATOM 2049 C CA . TYR B 1 116 ? -7.449 -3.512 -6.953 1 98.81 116 TYR B CA 1
ATOM 2050 C C . TYR B 1 116 ? -8.141 -4.105 -5.73 1 98.81 116 TYR B C 1
ATOM 2052 O O . TYR B 1 116 ? -7.594 -4.078 -4.625 1 98.81 116 TYR B O 1
ATOM 2060 N N . LEU B 1 117 ? -9.32 -4.586 -5.945 1 98.69 117 LEU B N 1
ATOM 2061 C CA . LEU B 1 117 ? -9.938 -5.586 -5.078 1 98.69 117 LEU B CA 1
ATOM 2062 C C . LEU B 1 117 ? -9.414 -6.98 -5.398 1 98.69 117 LEU B C 1
ATOM 2064 O O . LEU B 1 117 ? -9.594 -7.473 -6.516 1 98.69 117 LEU B O 1
ATOM 2068 N N . CYS B 1 118 ? -8.742 -7.613 -4.461 1 98.62 118 CYS B N 1
ATOM 2069 C CA . CYS B 1 118 ? -8.125 -8.922 -4.66 1 98.62 118 CYS B CA 1
ATOM 2070 C C . CYS B 1 118 ? -9.031 -10.031 -4.137 1 98.62 118 CYS B C 1
ATOM 2072 O O . CYS B 1 118 ? -8.977 -10.375 -2.957 1 98.62 118 CYS B O 1
ATOM 2074 N N . GLU B 1 119 ? -9.75 -10.672 -5.035 1 98.75 119 GLU B N 1
ATOM 2075 C CA . GLU B 1 119 ? -10.703 -11.734 -4.742 1 98.75 119 GLU B CA 1
ATOM 2076 C C . GLU B 1 119 ? -10.008 -13.086 -4.648 1 98.75 119 GLU B C 1
ATOM 2078 O O . GLU B 1 119 ? -9.195 -13.438 -5.508 1 98.75 119 GLU B O 1
ATOM 2083 N N . GLY B 1 120 ? -10.312 -13.859 -3.582 1 98.38 120 GLY B N 1
ATOM 2084 C CA . GLY B 1 120 ? -9.703 -15.164 -3.438 1 98.38 120 GLY B CA 1
ATOM 2085 C C . GLY B 1 120 ? -10.719 -16.297 -3.402 1 98.38 120 GLY B C 1
ATOM 2086 O O . GLY B 1 120 ? -10.344 -17.469 -3.406 1 98.38 120 GLY B O 1
ATOM 2087 N N . ASP B 1 121 ? -11.961 -15.891 -3.393 1 98.25 121 ASP B N 1
ATOM 2088 C CA . ASP B 1 121 ? -13.016 -16.891 -3.209 1 98.25 121 ASP B CA 1
ATOM 2089 C C . ASP B 1 121 ? -14.273 -16.5 -3.98 1 98.25 121 ASP B C 1
ATOM 2091 O O . ASP B 1 121 ? -15.383 -16.562 -3.441 1 98.25 121 ASP B O 1
ATOM 2095 N N . GLY B 1 122 ? -14.023 -16.094 -5.191 1 97.69 122 GLY B N 1
ATOM 2096 C CA . GLY B 1 122 ? -15.156 -15.68 -6.004 1 97.69 122 GLY B CA 1
ATOM 2097 C C . GLY B 1 122 ? -15.75 -16.812 -6.816 1 97.69 122 GLY B C 1
ATOM 2098 O O . GLY B 1 122 ? -15.383 -17.984 -6.629 1 97.69 122 GLY B O 1
ATOM 2099 N N . PRO B 1 123 ? -16.578 -16.484 -7.609 1 98.25 123 PRO B N 1
ATOM 2100 C CA . PRO B 1 123 ? -17.266 -15.188 -7.77 1 98.25 123 PRO B CA 1
ATOM 2101 C C . PRO B 1 123 ? -18.156 -14.844 -6.586 1 98.25 123 PRO B C 1
ATOM 2103 O O . PRO B 1 123 ? -18.75 -15.734 -5.965 1 98.25 123 PRO B O 1
ATOM 2106 N N . ARG B 1 124 ? -18.203 -13.547 -6.23 1 98.12 124 ARG B N 1
ATOM 2107 C CA . ARG B 1 124 ? -19 -13.078 -5.105 1 98.12 124 ARG B CA 1
ATOM 2108 C C . ARG B 1 124 ? -19.375 -11.609 -5.266 1 98.12 124 ARG B C 1
ATOM 2110 O O . ARG B 1 124 ? -18.828 -10.922 -6.125 1 98.12 124 ARG B O 1
ATOM 2117 N N . ARG B 1 125 ? -20.391 -11.266 -4.539 1 98.38 125 ARG B N 1
ATOM 2118 C CA . ARG B 1 125 ? -20.641 -9.852 -4.281 1 98.38 125 ARG B CA 1
ATOM 2119 C C . ARG B 1 125 ? -19.828 -9.367 -3.082 1 98.38 125 ARG B C 1
ATOM 2121 O O . ARG B 1 125 ? -19.844 -9.992 -2.02 1 98.38 125 ARG B O 1
ATOM 2128 N N . ARG B 1 126 ? -19.094 -8.32 -3.305 1 98.56 126 ARG B N 1
ATOM 2129 C CA . ARG B 1 126 ? -18.234 -7.789 -2.254 1 98.56 126 ARG B CA 1
ATOM 2130 C C . ARG B 1 126 ? -18.594 -6.344 -1.927 1 98.56 126 ARG B C 1
ATOM 2132 O O . ARG B 1 126 ? -19.078 -5.609 -2.791 1 98.56 126 ARG B O 1
ATOM 2139 N N . SER B 1 127 ? -18.281 -6.023 -0.681 1 98.44 127 SER B N 1
ATOM 2140 C CA . SER B 1 127 ? -18.453 -4.641 -0.235 1 98.44 127 SER B CA 1
ATOM 2141 C C . SER B 1 127 ? -17.109 -4.027 0.165 1 98.44 127 SER B C 1
ATOM 2143 O O . SER B 1 127 ? -16.156 -4.742 0.493 1 98.44 127 SER B O 1
ATOM 2145 N N . LEU B 1 128 ? -17.094 -2.699 0.067 1 98.56 128 LEU B N 1
ATOM 2146 C CA . LEU B 1 128 ? -15.969 -1.884 0.517 1 98.56 128 LEU B CA 1
ATOM 2147 C C . LEU B 1 128 ? -16.453 -0.694 1.338 1 98.56 128 LEU B C 1
ATOM 2149 O O . LEU B 1 128 ? -17.391 0.008 0.932 1 98.56 128 LEU B O 1
ATOM 2153 N N . TRP B 1 129 ? -15.891 -0.55 2.49 1 98.62 129 TRP B N 1
ATOM 2154 C CA . TRP B 1 129 ? -16.219 0.593 3.334 1 98.62 129 TRP B CA 1
ATOM 2155 C C . TRP B 1 129 ? -15.18 1.702 3.178 1 98.62 129 TRP B C 1
ATOM 2157 O O . TRP B 1 129 ? -13.992 1.429 3.006 1 98.62 129 TRP B O 1
ATOM 2167 N N . LEU B 1 130 ? -15.68 2.994 3.193 1 98.19 130 LEU B N 1
ATOM 2168 C CA . LEU B 1 130 ? -14.805 4.148 3.018 1 98.19 130 LEU B CA 1
ATOM 2169 C C . LEU B 1 130 ? -15.078 5.203 4.086 1 98.19 130 LEU B C 1
ATOM 2171 O O . LEU B 1 130 ? -16.234 5.453 4.438 1 98.19 130 LEU B O 1
ATOM 2175 N N . GLN B 1 131 ? -14.008 5.797 4.562 1 97.31 131 GLN B N 1
ATOM 2176 C CA . GLN B 1 131 ? -14.078 6.941 5.465 1 97.31 131 GLN B CA 1
ATOM 2177 C C . GLN B 1 131 ? -13.195 8.086 4.977 1 97.31 131 GLN B C 1
ATOM 2179 O O . GLN B 1 131 ? -12.039 7.875 4.605 1 97.31 131 GLN B O 1
ATOM 2184 N N . TRP B 1 132 ? -13.773 9.258 4.992 1 96.56 132 TRP B N 1
ATOM 2185 C CA . TRP B 1 132 ? -13.039 10.477 4.656 1 96.56 132 TRP B CA 1
ATOM 2186 C C . TRP B 1 132 ? -12.273 11 5.863 1 96.56 132 TRP B C 1
ATOM 2188 O O . TRP B 1 132 ? -12.828 11.109 6.961 1 96.56 132 TRP B O 1
ATOM 2198 N N . LEU B 1 133 ? -11.016 11.367 5.652 1 95.31 133 LEU B N 1
ATOM 2199 C CA . LEU B 1 133 ? -10.156 11.969 6.668 1 95.31 133 LEU B CA 1
ATOM 2200 C C . LEU B 1 133 ? -9.617 13.312 6.195 1 95.31 133 LEU B C 1
ATOM 2202 O O . LEU B 1 133 ? -8.695 13.367 5.383 1 95.31 133 LEU B O 1
ATOM 2206 N N . PRO B 1 134 ? -10.203 14.375 6.742 1 93.88 134 PRO B N 1
ATOM 2207 C CA . PRO B 1 134 ? -9.758 15.688 6.277 1 93.88 134 PRO B CA 1
ATOM 2208 C C . PRO B 1 134 ? -8.305 15.984 6.629 1 93.88 134 PRO B C 1
ATOM 2210 O O . PRO B 1 134 ? -7.836 15.594 7.703 1 93.88 134 PRO B O 1
ATOM 2213 N N . GLY B 1 135 ? -7.594 16.531 5.648 1 91.25 135 GLY B N 1
ATOM 2214 C CA . GLY B 1 135 ? -6.246 17.031 5.887 1 91.25 135 GLY B CA 1
ATOM 2215 C C . GLY B 1 135 ? -6.203 18.516 6.145 1 91.25 135 GLY B C 1
ATOM 2216 O O . GLY B 1 135 ? -7.23 19.141 6.438 1 91.25 135 GLY B O 1
ATOM 2217 N N . GLU B 1 136 ? -4.969 19.125 6.363 1 75.44 136 GLU B N 1
ATOM 2218 C CA . GLU B 1 136 ? -4.848 20.562 6.559 1 75.44 136 GLU B CA 1
ATOM 2219 C C . GLU B 1 136 ? -5.109 21.312 5.258 1 75.44 136 GLU B C 1
ATOM 2221 O O . GLU B 1 136 ? -4.699 20.875 4.184 1 75.44 136 GLU B O 1
ATOM 2226 N N . ASN B 1 137 ? -6.148 22.25 5.438 1 62.16 137 ASN B N 1
ATOM 2227 C CA . ASN B 1 137 ? -6.312 23.172 4.312 1 62.16 137 ASN B CA 1
ATOM 2228 C C . ASN B 1 137 ? -5.094 24.062 4.141 1 62.16 137 ASN B C 1
ATOM 2230 O O . ASN B 1 137 ? -4.398 24.375 5.113 1 62.16 137 ASN B O 1
ATOM 2234 N N . GLY B 1 138 ? -4.117 23.891 3.414 1 51.47 138 GLY B N 1
ATOM 2235 C CA . GLY B 1 138 ? -3.068 24.875 3.234 1 51.47 138 GLY B CA 1
ATOM 2236 C C . GLY B 1 138 ? -3.545 26.297 3.451 1 51.47 138 GLY B C 1
ATOM 2237 O O . GLY B 1 138 ? -2.961 27.25 2.916 1 51.47 138 GLY B O 1
ATOM 2238 N N . GLU B 1 139 ? -4.711 26.656 3.996 1 39.75 139 GLU B N 1
ATOM 2239 C CA . GLU B 1 139 ? -4.906 28.109 4.102 1 39.75 139 GLU B CA 1
ATOM 2240 C C . GLU B 1 139 ? -3.861 28.734 5.02 1 39.75 139 GLU B C 1
ATOM 2242 O O . GLU B 1 139 ? -3.746 28.359 6.188 1 39.75 139 GLU B O 1
ATOM 2247 N N . CYS B 1 140 ? -2.604 29.016 4.52 1 36.16 140 CYS B N 1
ATOM 2248 C CA . CYS B 1 140 ? -1.813 30.062 5.156 1 36.16 140 CYS B CA 1
ATOM 2249 C C . CYS B 1 140 ? -2.705 31.203 5.637 1 36.16 140 CYS B C 1
ATOM 2251 O O . CYS B 1 140 ? -3.373 31.859 4.836 1 36.16 140 CYS B O 1
ATOM 2253 N N . GLY B 1 141 ? -3.418 31.125 6.652 1 32.12 141 GLY B N 1
ATOM 2254 C CA . GLY B 1 141 ? -3.998 32.344 7.184 1 32.12 141 GLY B CA 1
ATOM 2255 C C . GLY B 1 141 ? -3.141 33.594 6.934 1 32.12 141 GLY B C 1
ATOM 2256 O O . GLY B 1 141 ? -1.924 33.531 7.133 1 32.12 141 GLY B O 1
ATOM 2257 N N . GLU B 1 142 ? -3.43 34.469 5.977 1 31.31 142 GLU B N 1
ATOM 2258 C CA . GLU B 1 142 ? -2.902 35.844 5.879 1 31.31 142 GLU B CA 1
ATOM 2259 C C . GLU B 1 142 ? -2.678 36.438 7.258 1 31.31 142 GLU B C 1
ATOM 2261 O O . GLU B 1 142 ? -3.582 36.438 8.094 1 31.31 142 GLU B O 1
ATOM 2266 N N . ALA B 1 143 ? -1.473 36.5 7.871 1 33.62 143 ALA B N 1
ATOM 2267 C CA . ALA B 1 143 ? -1.169 37.469 8.906 1 33.62 143 ALA B CA 1
ATOM 2268 C C . ALA B 1 143 ? -1.958 38.75 8.688 1 33.62 143 ALA B C 1
ATOM 2270 O O . ALA B 1 143 ? -1.874 39.375 7.621 1 33.62 143 ALA B O 1
ATOM 2271 N N . ARG B 1 144 ? -3.16 39 9.18 1 29.58 144 ARG B N 1
ATOM 2272 C CA . ARG B 1 144 ? -3.623 40.375 9.25 1 29.58 144 ARG B CA 1
ATOM 2273 C C . ARG B 1 144 ? -2.482 41.312 9.609 1 29.58 144 ARG B C 1
ATOM 2275 O O . ARG B 1 144 ? -1.656 41 10.469 1 29.58 144 ARG B O 1
ATOM 2282 N N . PRO B 1 145 ? -2.299 42.469 8.781 1 30.08 145 PRO B N 1
ATOM 2283 C CA . PRO B 1 145 ? -1.433 43.531 9.352 1 30.08 145 PRO B CA 1
ATOM 2284 C C . PRO B 1 145 ? -1.813 43.875 10.789 1 30.08 145 PRO B C 1
ATOM 2286 O O . PRO B 1 145 ? -2.973 43.719 11.18 1 30.08 145 PRO B O 1
#

InterPro domains:
  IPR001602 UPF0047 protein YjbQ-like [PF01894] (17-131)
  IPR001602 UPF0047 protein YjbQ-like [PIRSF004681] (7-133)
  IPR001602 UPF0047 protein YjbQ-like [PTHR30615] (9-120)
  IPR001602 UPF0047 protein YjbQ-like [TIGR00149] (3-129)
  IPR035917 YjbQ-like superfamily [G3DSA:2.60.120.460] (1-137)
  IPR035917 YjbQ-like superfamily [SSF111038] (3-133)

pLDDT: mean 93.33, std 14.14, range [29.58, 98.81]

Sequence (290 aa):
MYKLEFTTNARCEMRDITPELRALAGRMARERGWRQGALALFCPHTTCGLTVNEGADPDVRRDMLAFFSRLAPEQGDYRHAEGNSDAHIKASLHGPSLLLLMEDGEIRLGTWQSVYLCEGDGPRRRSLWLQWLPGENGECGEARPMYKLEFTTNARCEMRDITPELRALAGRMARERGWRQGALALFCPHTTCGLTVNEGADPDVRRDMLAFFSRLAPEQGDYRHAEGNSDAHIKASLHGPSLLLLMEDGEIRLGTWQSVYLCEGDGPRRRSLWLQWLPGENGECGEARP

Foldseek 3Di:
DDKDKDFDDDLWDWDFCQVVVQVVLLVCCVVPVQAWFKKKKFWPDQLKAKDKDFDPDCVVRVVVSVVLCVVQPLDDPDDPPVSQVSSNVVRVVRDGMDMFTHHGSGTDDPPGITMTITHNGDRDMTMMDIDTGHDDPPPPPPPDD/DDKDKDFDDDLWDWAFCQVVVQVVLLVCCVVPVQAWFKKKKFWPDQLKAKDKDFDPDCVVVVVVSVVLCVVQPLDDPDDDPVSQVSSNVVRVVRDGMDMFTHHRSGTDDPPGMTMTITHNGDRDMTMMDMDTGHDDDPPPPPPDD

Organism: NCBI:txid44742

Radius of gyration: 20.16 Å; Cα contacts (8 Å, |Δi|>4): 633; chains: 2; bounding box: 43×72×60 Å